Protein AF-A0A5B7FFB6-F1 (afdb_monomer_lite)

Secondary structure (DSSP, 8-state):
-HHHHHHHHHHHHHHHHHHHHHHHHHHHHHHHHHHHHHHHHHHHHH-GGGHHHHHHHHHHHHHHHHHHHHHHHHHHHS--SS--TT--GGGG--TTHHHHHHHHHHHHHHHHHTHHHHHHHHHHHIIIIIHHHHHHHHHT-TT--HHHHHHHHHHHHHHHT--HHHHHHTPPP--HHHHHHHHHHHHHHHSSSSS--TTT-HHHHHHHHHHHHHHHHHHHHHHT------SSSTTHHHHHHHGGGGG--TT--HHHHHHHHHHHHHHHHHHHHHHHHHHHHHHHHHHHHHHHHHHHHHHHHH----

Organism: Portunus trituberculatus (NCBI:txid210409)

InterPro domains:
  IPR019137 Nck-associated protein 1 [PF09735] (20-216)
  IPR019137 Nck-associated protein 1 [PTHR12093] (23-217)

Sequence (306 aa):
MQYIAQLIGTKKSHIQYFRTRGPLMHRERRKYLRTAMKELALILTDQPGLLGPKALFVFMGLSFSRDEVLWLLRHHENPPLHKVKGKNADDLVDRQLPELLFHMEELRALIKKYSQVLQRYYTQYLCGYDAIALNQLIQEQQGLPEEESVILTSMCNEIGNLSVKQAEEGTPFDFRGIRLDWFRLQAYSTSNRPGLNLKDKRELAALINQIIFHTKFEENFHMCLEFPGQNRYIISFPLICSHMQACTHEICPEERYHIRERSLSVVNMFLEEMAKEAKNIITAICDEQCILSDKKKMKDVLGPSW

Foldseek 3Di:
DVVVVVVVVVVVVVVVCCLPCVLVVLVVLLVVLLVVLVVVLVVCVVPVLCCQVCVVVLVVSLVSLVVSVVVLVVCLVPPDPDPDPPDDNCSSDDPCNLSSLVSNQSSLVSCLVSVLSNLLSLLCCQQVPLLVVLVVLLVVDDPADPLLNVLSVVLSVVSNPRDSVCSVVVPADDCVSNVVSLVVVVVVLVDPDPHDPCVVVVVSNVSSVVNVVSSVSRVVSVVSPDDDDDDDRLLSQLVVLVCLQVVDDPVCVVCNVVSNVVSVVRNVVSVVVVVVVVVVVVVVVVVVVVVVVVVVVVDVVVDPDD

Radius of gyration: 27.92 Å; chains: 1; bounding box: 71×83×78 Å

Structure (mmCIF, N/CA/C/O backbone):
data_AF-A0A5B7FFB6-F1
#
_entry.id   AF-A0A5B7FFB6-F1
#
loop_
_atom_site.group_PDB
_atom_site.id
_atom_site.type_symbol
_atom_site.label_atom_id
_atom_site.label_alt_id
_atom_site.label_comp_id
_atom_site.label_asym_id
_atom_site.label_entity_id
_atom_site.label_seq_id
_atom_site.pdbx_PDB_ins_code
_atom_site.Cartn_x
_atom_site.Cartn_y
_atom_site.Cartn_z
_atom_site.occupancy
_atom_site.B_iso_or_equiv
_atom_site.auth_seq_id
_atom_site.auth_comp_id
_atom_site.auth_asym_id
_atom_site.auth_atom_id
_atom_site.pdbx_PDB_model_num
ATOM 1 N N . MET A 1 1 ? 11.549 45.004 7.702 1.00 58.97 1 MET A N 1
ATOM 2 C CA . MET A 1 1 ? 12.667 44.852 6.737 1.00 58.97 1 MET A CA 1
ATOM 3 C C . MET A 1 1 ? 13.687 43.787 7.161 1.00 58.97 1 MET A C 1
ATOM 5 O O . MET A 1 1 ? 13.920 42.880 6.375 1.00 58.97 1 MET A O 1
ATOM 9 N N . GLN A 1 2 ? 14.231 43.802 8.389 1.00 64.00 2 GLN A N 1
ATOM 10 C CA . GLN A 1 2 ? 15.192 42.783 8.873 1.00 64.00 2 GLN A CA 1
ATOM 11 C C . GLN A 1 2 ? 14.662 41.334 8.871 1.00 64.00 2 GLN A C 1
ATOM 13 O O . GLN A 1 2 ? 15.350 40.443 8.386 1.00 64.00 2 GLN A O 1
ATOM 18 N N . TYR A 1 3 ? 13.425 41.095 9.323 1.00 59.88 3 TYR A N 1
ATOM 19 C CA . TYR A 1 3 ? 12.821 39.750 9.336 1.00 59.88 3 TYR A CA 1
ATOM 20 C C . TYR A 1 3 ? 12.642 39.156 7.924 1.00 59.88 3 TYR A C 1
ATOM 22 O O . TYR A 1 3 ? 12.930 37.988 7.682 1.00 59.88 3 TYR A O 1
ATOM 30 N N . ILE A 1 4 ? 12.251 39.993 6.957 1.00 64.88 4 ILE A N 1
ATOM 31 C CA . ILE A 1 4 ? 12.117 39.604 5.545 1.00 64.88 4 ILE A CA 1
ATOM 32 C C . ILE A 1 4 ? 13.495 39.287 4.946 1.00 64.88 4 ILE A C 1
ATOM 34 O O . ILE A 1 4 ? 13.648 38.282 4.257 1.00 64.88 4 ILE A O 1
ATOM 38 N N . ALA A 1 5 ? 14.519 40.090 5.249 1.00 64.06 5 ALA A N 1
ATO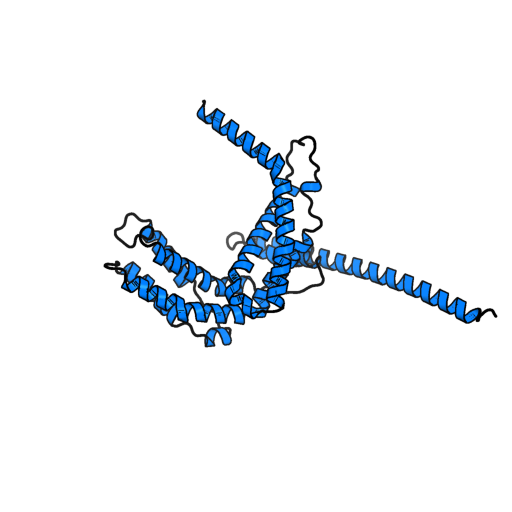M 39 C CA . ALA A 1 5 ? 15.888 39.831 4.803 1.00 64.06 5 ALA A CA 1
ATOM 40 C C . ALA A 1 5 ? 16.456 38.527 5.394 1.00 64.06 5 ALA A C 1
ATOM 42 O O . ALA A 1 5 ? 17.097 37.761 4.675 1.00 64.06 5 ALA A O 1
ATOM 43 N N . GLN A 1 6 ? 16.166 38.235 6.665 1.00 66.00 6 GLN A N 1
ATOM 44 C CA . GLN A 1 6 ? 16.559 36.989 7.323 1.00 66.00 6 GLN A CA 1
ATOM 45 C C . GLN A 1 6 ? 15.864 35.773 6.698 1.00 66.00 6 GLN A C 1
ATOM 47 O O . GLN A 1 6 ? 16.551 34.816 6.357 1.00 66.00 6 GLN A O 1
ATOM 52 N N . LEU A 1 7 ? 14.546 35.837 6.457 1.00 59.06 7 LEU A N 1
ATOM 53 C CA . LEU A 1 7 ? 13.780 34.792 5.761 1.00 59.06 7 LEU A CA 1
ATOM 54 C C . LEU A 1 7 ? 14.273 34.550 4.327 1.00 59.06 7 LEU A C 1
ATOM 56 O O . LEU A 1 7 ? 14.355 33.408 3.873 1.00 59.06 7 LEU A O 1
ATOM 60 N N . ILE A 1 8 ? 14.631 35.612 3.599 1.00 67.38 8 ILE A N 1
ATOM 61 C CA . ILE A 1 8 ? 15.223 35.500 2.258 1.00 67.38 8 ILE A CA 1
ATOM 62 C C . ILE A 1 8 ? 16.613 34.851 2.341 1.00 67.38 8 ILE A C 1
ATOM 64 O O . ILE A 1 8 ? 16.947 34.014 1.499 1.00 67.38 8 ILE A O 1
ATOM 68 N N . GLY A 1 9 ? 17.410 35.203 3.352 1.00 65.56 9 GLY A N 1
ATOM 69 C CA . GLY A 1 9 ? 18.724 34.618 3.618 1.00 65.56 9 GLY A CA 1
ATOM 70 C C . GLY A 1 9 ? 18.661 33.115 3.899 1.00 65.56 9 GLY A C 1
ATOM 71 O O . GLY A 1 9 ? 19.356 32.346 3.232 1.00 65.56 9 GLY A O 1
ATOM 72 N N . THR A 1 10 ? 17.780 32.675 4.803 1.00 65.88 10 THR A N 1
ATOM 73 C CA . THR A 1 10 ? 17.549 31.244 5.074 1.00 65.88 10 THR A CA 1
ATOM 74 C C . THR A 1 10 ? 16.981 30.522 3.860 1.00 65.88 10 THR A C 1
ATOM 76 O O . THR A 1 10 ? 17.453 29.446 3.504 1.00 65.88 10 THR A O 1
ATOM 79 N N . LYS A 1 11 ? 16.025 31.111 3.135 1.00 68.00 11 LYS A N 1
ATOM 80 C CA . LYS A 1 11 ? 15.497 30.490 1.911 1.00 68.00 11 LYS A CA 1
ATOM 81 C C . LYS A 1 11 ? 16.598 30.267 0.867 1.00 68.00 11 LYS A C 1
ATOM 83 O O . LYS A 1 11 ? 16.659 29.197 0.262 1.00 68.00 11 LYS A O 1
ATOM 88 N N . LYS A 1 12 ? 17.503 31.234 0.680 1.00 72.75 12 LYS A N 1
ATOM 89 C CA . LYS A 1 12 ? 18.656 31.099 -0.227 1.00 72.75 12 LYS A CA 1
ATOM 90 C C . LYS A 1 12 ? 19.635 30.016 0.234 1.00 72.75 12 LYS A C 1
ATOM 92 O O . LYS A 1 12 ? 20.092 29.243 -0.608 1.00 72.75 12 LYS A O 1
ATOM 97 N N . SER A 1 13 ? 19.925 29.912 1.533 1.00 72.75 13 SER A N 1
ATOM 98 C CA . SER A 1 13 ? 20.819 28.870 2.057 1.00 72.75 13 SER A CA 1
ATOM 99 C C . SER A 1 13 ? 20.218 27.466 1.924 1.00 72.75 13 SER A C 1
ATOM 101 O O . SER A 1 13 ? 20.922 26.549 1.502 1.00 72.75 13 SER A O 1
ATOM 103 N N . HIS A 1 14 ? 18.912 27.296 2.157 1.00 75.56 14 HIS A N 1
ATOM 104 C CA . HIS A 1 14 ? 18.214 26.024 1.938 1.00 75.56 14 HIS A CA 1
ATOM 105 C C . HIS A 1 14 ? 18.169 25.621 0.460 1.00 75.56 14 HIS A C 1
ATOM 107 O O . HIS A 1 14 ? 18.436 24.464 0.137 1.00 75.56 14 HIS A O 1
ATOM 113 N N . ILE A 1 15 ? 17.898 26.562 -0.453 1.00 75.44 15 ILE A N 1
ATOM 114 C CA . ILE A 1 15 ? 17.933 26.299 -1.902 1.00 75.44 15 ILE A CA 1
ATOM 115 C C . ILE A 1 15 ? 19.339 25.872 -2.328 1.00 75.44 15 ILE A C 1
ATOM 117 O O . ILE A 1 15 ? 19.493 24.920 -3.095 1.00 75.44 15 ILE A O 1
ATOM 121 N N . GLN A 1 16 ? 20.371 26.543 -1.815 1.00 72.38 16 GLN A N 1
ATOM 122 C CA . GLN A 1 16 ? 21.752 26.188 -2.112 1.00 72.38 16 GLN A CA 1
ATOM 123 C C . GLN A 1 16 ? 22.114 24.809 -1.551 1.00 72.38 16 GLN A C 1
ATOM 125 O O . GLN A 1 16 ? 22.721 24.006 -2.259 1.00 72.38 16 GLN A O 1
ATOM 130 N N . TYR A 1 17 ? 21.701 24.486 -0.324 1.00 75.88 17 TYR A N 1
ATOM 131 C CA . TYR A 1 17 ? 21.883 23.157 0.259 1.00 75.88 17 TYR A CA 1
ATOM 132 C C . TYR A 1 17 ? 21.188 22.074 -0.575 1.00 75.88 17 TYR A C 1
ATOM 134 O O . TYR A 1 17 ? 21.811 21.081 -0.942 1.00 75.88 17 TYR A O 1
ATOM 142 N N . PHE A 1 18 ? 19.928 22.285 -0.959 1.00 75.00 18 PHE A N 1
ATOM 143 C CA . PHE A 1 18 ? 19.180 21.344 -1.791 1.00 75.00 18 PHE A CA 1
ATOM 144 C C . PHE A 1 18 ? 19.855 21.123 -3.149 1.00 75.00 18 PHE A C 1
ATOM 146 O O . PHE A 1 18 ? 20.091 19.985 -3.552 1.00 75.00 18 PHE A O 1
ATOM 153 N N . ARG A 1 19 ? 20.264 22.203 -3.824 1.00 72.31 19 ARG A N 1
ATOM 154 C CA . ARG A 1 19 ? 20.994 22.117 -5.098 1.00 72.31 19 ARG A CA 1
ATOM 155 C C . ARG A 1 19 ? 22.325 21.391 -4.949 1.00 72.31 19 ARG A C 1
ATOM 157 O O . ARG A 1 19 ? 22.747 20.707 -5.879 1.00 72.31 19 ARG A O 1
ATOM 164 N N . THR A 1 20 ? 22.995 21.523 -3.804 1.00 72.50 20 THR A N 1
ATOM 165 C CA . THR A 1 20 ? 24.337 20.965 -3.584 1.00 72.50 20 THR A CA 1
ATOM 166 C C . THR A 1 20 ? 24.345 19.535 -3.056 1.00 72.50 20 THR A C 1
ATOM 168 O O . THR A 1 20 ? 25.141 18.738 -3.544 1.00 72.50 20 THR A O 1
ATOM 171 N N . ARG A 1 21 ? 23.447 19.164 -2.145 1.00 78.94 21 ARG A N 1
ATOM 172 C CA . ARG A 1 21 ? 23.436 17.836 -1.509 1.00 78.94 21 ARG A CA 1
ATOM 173 C C . ARG A 1 21 ? 22.214 16.979 -1.828 1.00 78.94 21 ARG A C 1
ATOM 175 O O . ARG A 1 21 ? 22.306 15.763 -1.698 1.00 78.94 21 ARG A O 1
ATOM 182 N N . GLY A 1 22 ? 21.115 17.578 -2.290 1.00 82.56 22 GLY A N 1
ATOM 183 C CA . GLY A 1 22 ? 19.859 16.877 -2.579 1.00 82.56 22 GLY A CA 1
ATOM 184 C C . GLY A 1 22 ? 20.029 15.698 -3.545 1.00 82.56 22 GLY A C 1
ATOM 185 O O . GLY A 1 22 ? 19.775 14.569 -3.132 1.00 82.56 22 GLY A O 1
ATOM 186 N N . PRO A 1 23 ? 20.521 15.906 -4.784 1.00 85.44 23 PRO A N 1
ATOM 187 C CA . PRO A 1 23 ? 20.643 14.827 -5.770 1.00 85.44 23 PRO A CA 1
ATOM 188 C C . PRO A 1 23 ? 21.443 13.614 -5.284 1.00 85.44 23 PRO A C 1
ATOM 190 O O . PRO A 1 23 ? 20.985 12.483 -5.422 1.00 85.44 23 PRO A O 1
ATOM 193 N N . LEU A 1 24 ? 22.590 13.849 -4.636 1.00 85.62 24 LEU A N 1
ATOM 194 C CA . LEU A 1 24 ? 23.422 12.780 -4.080 1.00 85.62 24 LEU A CA 1
ATOM 195 C C . LEU A 1 24 ? 22.708 12.036 -2.942 1.00 85.62 24 LEU A C 1
ATOM 197 O O . LEU A 1 24 ? 22.713 10.811 -2.916 1.00 85.62 24 LEU A O 1
ATOM 201 N N . MET A 1 25 ? 22.054 12.759 -2.028 1.00 89.31 25 MET A N 1
ATOM 202 C CA . MET A 1 25 ? 21.295 12.146 -0.934 1.00 89.31 25 MET A CA 1
ATOM 203 C C . MET A 1 25 ? 20.185 11.229 -1.466 1.00 89.31 25 MET A C 1
ATOM 205 O O . MET A 1 25 ? 20.049 10.098 -1.006 1.00 89.31 25 MET A O 1
ATOM 209 N N . HIS A 1 26 ? 19.414 11.692 -2.452 1.00 90.81 26 HIS A N 1
ATOM 210 C CA . HIS A 1 26 ? 18.346 10.903 -3.070 1.00 90.81 26 HIS A CA 1
ATOM 211 C C . HIS A 1 26 ? 18.892 9.702 -3.859 1.00 90.81 26 HIS A C 1
ATOM 213 O O . HIS A 1 26 ? 18.309 8.620 -3.840 1.00 90.81 26 HIS A O 1
ATOM 219 N N . ARG A 1 27 ? 20.055 9.845 -4.505 1.00 89.75 27 ARG A N 1
ATOM 220 C CA . ARG A 1 27 ? 20.752 8.725 -5.153 1.00 89.75 27 ARG A CA 1
ATOM 221 C C . ARG A 1 27 ? 21.131 7.625 -4.155 1.00 89.75 27 ARG A C 1
ATOM 223 O O . ARG A 1 27 ? 20.845 6.458 -4.417 1.00 89.75 27 ARG A O 1
ATOM 230 N N . GLU A 1 28 ? 21.710 7.981 -3.009 1.00 93.12 28 GLU A N 1
ATOM 231 C CA . GLU A 1 28 ? 22.067 7.001 -1.972 1.00 93.12 28 GLU A CA 1
ATOM 232 C C . GLU A 1 28 ? 20.832 6.353 -1.330 1.00 93.12 28 GLU A C 1
ATOM 234 O O . GLU A 1 28 ? 20.835 5.149 -1.075 1.00 93.12 28 GLU A O 1
ATOM 239 N N . ARG A 1 29 ? 19.733 7.100 -1.153 1.00 93.94 29 ARG A N 1
ATOM 240 C CA . ARG A 1 29 ? 18.454 6.527 -0.698 1.00 93.94 29 ARG A CA 1
ATOM 241 C C . ARG A 1 29 ? 17.925 5.471 -1.657 1.00 93.94 29 ARG A C 1
ATOM 243 O O . ARG A 1 29 ? 17.577 4.384 -1.211 1.00 93.94 29 ARG A O 1
ATOM 250 N N . ARG A 1 30 ? 17.908 5.747 -2.966 1.00 94.06 30 ARG A N 1
ATOM 251 C CA . ARG A 1 30 ? 17.479 4.758 -3.971 1.00 94.06 30 ARG A CA 1
ATOM 252 C C . ARG A 1 30 ? 18.367 3.517 -3.965 1.00 94.06 30 ARG A C 1
ATOM 254 O O . ARG A 1 30 ? 17.850 2.410 -4.061 1.00 94.06 30 ARG A O 1
ATOM 261 N N . LYS A 1 31 ? 19.683 3.685 -3.800 1.00 93.38 31 LYS A N 1
ATOM 262 C CA . LYS A 1 31 ? 20.626 2.566 -3.669 1.00 93.38 31 LYS A CA 1
ATOM 263 C C . LYS A 1 31 ? 20.321 1.701 -2.443 1.00 93.38 31 LYS A C 1
ATOM 265 O O . LYS A 1 31 ? 20.256 0.485 -2.574 1.00 93.38 31 LYS A O 1
ATOM 270 N N . TYR A 1 32 ? 20.093 2.319 -1.284 1.00 97.25 32 TYR A N 1
ATOM 271 C CA . TYR A 1 32 ? 19.693 1.610 -0.066 1.00 97.25 32 TYR A CA 1
ATOM 272 C C . TYR A 1 32 ? 18.357 0.877 -0.246 1.00 97.25 32 TYR A C 1
ATOM 274 O O . TYR A 1 32 ? 18.255 -0.310 0.058 1.00 97.25 32 TYR A O 1
ATOM 282 N N . LEU A 1 33 ? 17.348 1.567 -0.791 1.00 93.44 33 LEU A N 1
ATOM 283 C CA . LEU A 1 33 ? 16.015 1.008 -1.002 1.00 93.44 33 LEU A CA 1
ATOM 284 C C . LEU A 1 33 ? 16.035 -0.180 -1.963 1.00 93.44 33 LEU A C 1
ATOM 286 O O . LEU A 1 33 ? 15.325 -1.141 -1.709 1.00 93.44 33 LEU A O 1
ATOM 290 N N . ARG A 1 34 ? 16.868 -0.180 -3.012 1.00 93.56 34 ARG A N 1
ATOM 291 C CA . ARG A 1 34 ? 17.004 -1.351 -3.899 1.00 93.56 34 ARG A CA 1
ATOM 292 C C . ARG A 1 34 ? 17.386 -2.610 -3.127 1.00 93.56 34 ARG A C 1
ATOM 294 O O . ARG A 1 34 ? 16.693 -3.616 -3.236 1.00 93.56 34 ARG A O 1
ATOM 301 N N . THR A 1 35 ? 18.437 -2.534 -2.312 1.00 95.75 35 THR A N 1
ATOM 302 C CA . THR A 1 35 ? 18.879 -3.668 -1.492 1.00 95.75 35 THR A CA 1
ATOM 303 C C . THR A 1 35 ? 17.815 -4.064 -0.471 1.00 95.75 35 THR A C 1
ATOM 305 O O . THR A 1 35 ? 17.452 -5.233 -0.397 1.00 95.75 35 THR A O 1
ATOM 308 N N . ALA A 1 36 ? 17.258 -3.096 0.262 1.00 96.88 36 ALA A N 1
ATOM 309 C CA . ALA A 1 36 ? 16.269 -3.368 1.304 1.00 96.88 36 ALA A CA 1
ATOM 310 C C . ALA A 1 36 ? 14.978 -3.995 0.747 1.00 96.88 36 ALA A C 1
ATOM 312 O O . ALA A 1 36 ? 14.460 -4.957 1.309 1.00 96.88 36 ALA A O 1
ATOM 313 N N . MET A 1 37 ? 14.472 -3.481 -0.378 1.00 93.50 37 MET A N 1
ATOM 314 C CA . MET A 1 37 ? 13.264 -3.994 -1.030 1.00 93.50 37 MET A CA 1
ATOM 315 C C . MET A 1 37 ? 13.489 -5.400 -1.590 1.00 93.50 37 MET A C 1
ATOM 317 O O . MET A 1 37 ? 12.624 -6.259 -1.434 1.00 93.50 37 MET A O 1
ATOM 321 N N . LYS A 1 38 ? 14.667 -5.658 -2.172 1.00 94.56 38 LYS A N 1
ATOM 322 C CA . LYS A 1 38 ? 15.071 -6.986 -2.646 1.00 94.56 38 LYS A CA 1
ATOM 323 C C . LYS A 1 38 ? 15.119 -8.013 -1.518 1.00 94.56 38 LYS A C 1
ATOM 325 O O . LYS A 1 38 ? 14.546 -9.088 -1.644 1.00 94.56 38 LYS A O 1
ATOM 330 N N . GLU A 1 39 ? 15.812 -7.700 -0.427 1.00 96.94 39 GLU A N 1
ATOM 331 C CA . GLU A 1 39 ? 15.942 -8.607 0.718 1.00 96.94 39 GLU A CA 1
ATOM 332 C C . GLU A 1 39 ? 14.583 -8.889 1.361 1.00 96.94 39 GLU A C 1
ATOM 334 O O . GLU A 1 39 ? 14.260 -10.045 1.635 1.00 96.94 39 GLU A O 1
ATOM 339 N N . LEU A 1 40 ? 13.752 -7.855 1.526 1.00 94.62 40 LEU A N 1
ATOM 340 C CA . LEU A 1 40 ? 12.395 -8.009 2.042 1.00 94.62 40 LEU A CA 1
ATOM 341 C C . LEU A 1 40 ? 11.549 -8.921 1.141 1.00 94.62 40 LEU A C 1
ATOM 343 O O . LEU A 1 40 ? 10.869 -9.812 1.647 1.00 94.62 40 LEU A O 1
ATOM 347 N N . ALA A 1 41 ? 11.616 -8.739 -0.180 1.00 92.00 41 ALA A N 1
ATOM 348 C CA . ALA A 1 41 ? 10.896 -9.579 -1.132 1.00 92.00 41 ALA A CA 1
ATOM 349 C C . ALA A 1 41 ? 11.358 -11.043 -1.081 1.00 92.00 41 ALA A C 1
ATOM 351 O O . ALA A 1 41 ? 10.521 -11.946 -1.063 1.00 92.00 41 ALA A O 1
ATOM 352 N N . LEU A 1 42 ? 12.669 -11.291 -0.991 1.00 95.44 42 LEU A N 1
ATOM 353 C CA . LEU A 1 42 ? 13.226 -12.641 -0.872 1.00 95.44 42 LEU A CA 1
ATOM 354 C C . LEU A 1 42 ? 12.754 -13.343 0.410 1.00 95.44 42 LEU A C 1
ATOM 356 O O . LEU A 1 42 ? 12.273 -14.472 0.339 1.00 95.44 42 LEU A O 1
ATOM 360 N N . ILE A 1 43 ? 12.817 -12.663 1.560 1.00 97.00 43 ILE A N 1
ATOM 361 C CA . ILE A 1 43 ? 12.373 -13.213 2.854 1.00 97.00 43 ILE A CA 1
ATOM 362 C C . ILE A 1 43 ? 10.880 -13.562 2.822 1.00 97.00 43 ILE A C 1
ATOM 364 O O . ILE A 1 43 ? 10.482 -14.629 3.281 1.00 97.00 43 ILE A O 1
ATOM 368 N N . LEU A 1 44 ? 10.044 -12.677 2.274 1.00 93.88 44 LEU A N 1
ATOM 369 C CA . LEU A 1 44 ? 8.593 -12.886 2.207 1.00 93.88 44 LEU A CA 1
ATOM 370 C C . LEU A 1 44 ? 8.187 -13.917 1.147 1.00 93.88 44 LEU A C 1
ATOM 372 O O . LEU A 1 44 ? 7.128 -14.531 1.263 1.00 93.88 44 LEU A O 1
ATOM 376 N N . THR A 1 45 ? 9.019 -14.119 0.125 1.00 93.75 45 THR A N 1
ATOM 377 C CA . THR A 1 45 ? 8.833 -15.199 -0.849 1.00 93.75 45 THR A CA 1
ATOM 378 C C . THR A 1 45 ? 9.106 -16.559 -0.213 1.00 93.75 45 THR A C 1
ATOM 380 O O . THR A 1 45 ? 8.325 -17.483 -0.435 1.00 93.75 45 THR A O 1
ATOM 383 N N . ASP A 1 46 ? 10.177 -16.669 0.580 1.00 96.25 46 ASP A N 1
ATOM 384 C CA . ASP A 1 46 ? 10.543 -17.899 1.291 1.00 96.25 46 ASP A CA 1
ATOM 385 C C . ASP A 1 46 ? 9.562 -18.222 2.430 1.00 96.25 46 ASP A C 1
ATOM 387 O O . ASP A 1 46 ? 9.117 -19.359 2.569 1.00 96.25 46 ASP A O 1
ATOM 391 N N . GLN A 1 47 ? 9.155 -17.205 3.200 1.00 95.69 47 GLN A N 1
ATOM 392 C CA . GLN A 1 47 ? 8.236 -17.344 4.333 1.00 95.69 47 GLN A CA 1
ATOM 393 C C . GLN A 1 47 ? 7.006 -16.428 4.196 1.00 95.69 47 GLN A C 1
ATOM 395 O O . GLN A 1 47 ? 6.910 -15.404 4.883 1.00 95.69 47 GLN A O 1
ATOM 400 N N . PRO A 1 48 ? 6.001 -16.804 3.381 1.00 92.38 48 PRO A N 1
ATOM 401 C CA . PRO A 1 48 ? 4.791 -16.003 3.178 1.00 92.38 48 PRO A CA 1
ATOM 402 C C . PRO A 1 48 ? 4.003 -15.709 4.458 1.00 92.38 48 PRO A C 1
ATOM 404 O O . PRO A 1 48 ? 3.358 -14.670 4.562 1.00 92.38 48 PRO A O 1
ATOM 407 N N . GLY A 1 49 ? 4.086 -16.590 5.463 1.00 92.75 49 GLY A N 1
ATOM 408 C CA . GLY A 1 49 ? 3.463 -16.396 6.778 1.00 92.75 49 GLY A CA 1
ATOM 409 C C . GLY A 1 49 ? 3.933 -15.132 7.506 1.00 92.75 49 GLY A C 1
ATOM 410 O O . GLY A 1 49 ? 3.190 -14.570 8.309 1.00 92.75 49 GLY A O 1
ATOM 411 N N . LEU A 1 50 ? 5.133 -14.631 7.189 1.00 94.81 50 LEU A N 1
ATOM 412 C CA . LEU A 1 50 ? 5.647 -13.378 7.740 1.00 94.81 50 LEU A CA 1
ATOM 413 C C . LEU A 1 50 ? 4.899 -12.148 7.220 1.00 94.81 50 LEU A C 1
ATOM 415 O O . LEU A 1 50 ? 5.014 -11.091 7.839 1.00 94.81 50 LEU A O 1
ATOM 419 N N . LEU A 1 51 ? 4.120 -12.262 6.137 1.00 87.12 51 LEU A N 1
ATOM 420 C CA . LEU A 1 51 ? 3.342 -11.139 5.619 1.00 87.12 51 LEU A CA 1
ATOM 421 C C . LEU A 1 51 ? 2.392 -10.574 6.667 1.00 87.12 51 LEU A C 1
ATOM 423 O O . LEU A 1 51 ? 2.313 -9.361 6.746 1.00 87.12 51 LEU A O 1
ATOM 427 N N . GLY A 1 52 ? 1.766 -11.398 7.513 1.00 87.06 52 GLY A N 1
ATOM 428 C CA . GLY A 1 52 ? 0.939 -10.922 8.629 1.00 87.06 52 GLY A CA 1
ATOM 429 C C . GLY A 1 52 ? 1.688 -9.947 9.554 1.00 87.06 52 GLY A C 1
ATOM 430 O O . GLY A 1 52 ? 1.404 -8.750 9.555 1.00 87.06 52 GLY A O 1
ATOM 431 N N . PRO A 1 53 ? 2.702 -10.409 10.306 1.00 90.50 53 PRO A N 1
ATOM 432 C CA . PRO A 1 53 ? 3.423 -9.564 11.259 1.00 90.50 53 PRO A CA 1
ATOM 433 C C . PRO A 1 53 ? 4.355 -8.518 10.622 1.00 90.50 53 PRO A C 1
ATOM 435 O O . PRO A 1 53 ? 4.758 -7.573 11.303 1.00 90.50 53 PRO A O 1
ATOM 438 N N . LYS A 1 54 ? 4.761 -8.669 9.352 1.00 89.19 54 LYS A N 1
ATOM 439 C CA . LYS A 1 54 ? 5.714 -7.766 8.667 1.00 89.19 54 LYS A CA 1
ATOM 440 C C . LYS A 1 54 ? 5.075 -6.879 7.607 1.00 89.19 54 LYS A C 1
ATOM 442 O O . LYS A 1 54 ? 5.788 -6.128 6.941 1.00 89.19 54 LYS A O 1
ATOM 447 N N . ALA A 1 55 ? 3.753 -6.900 7.486 1.00 82.12 55 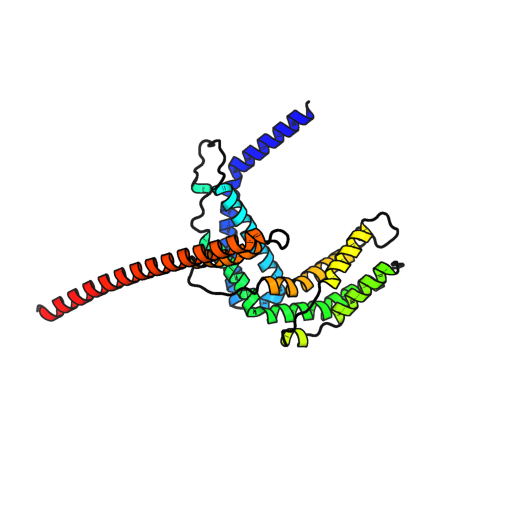ALA A N 1
ATOM 448 C CA . ALA A 1 55 ? 3.034 -6.149 6.473 1.00 82.12 55 ALA A CA 1
ATOM 449 C C . ALA A 1 55 ? 3.390 -4.652 6.476 1.00 82.12 55 ALA A C 1
ATOM 451 O O . ALA A 1 55 ? 3.636 -4.072 5.423 1.00 82.12 55 ALA A O 1
ATOM 452 N N . LEU A 1 56 ? 3.514 -4.039 7.662 1.00 80.38 56 LEU A N 1
ATOM 453 C CA . LEU A 1 56 ? 3.897 -2.631 7.819 1.00 80.38 56 LEU A CA 1
ATOM 454 C C . LEU A 1 56 ? 5.212 -2.288 7.099 1.00 80.38 56 LEU A C 1
ATOM 456 O O . LEU A 1 56 ? 5.298 -1.249 6.447 1.00 80.38 56 LEU A O 1
ATOM 460 N N . PHE A 1 57 ? 6.217 -3.165 7.165 1.00 85.00 57 PHE A N 1
ATOM 461 C CA . PHE A 1 57 ? 7.502 -2.934 6.499 1.00 85.00 57 PHE A CA 1
ATOM 462 C C . PHE A 1 57 ? 7.360 -2.930 4.980 1.00 85.00 57 PHE A C 1
ATOM 464 O O . PHE A 1 57 ? 8.045 -2.159 4.309 1.00 85.00 57 PHE A O 1
ATOM 471 N N . VAL A 1 58 ? 6.422 -3.715 4.447 1.00 84.75 58 VAL A N 1
ATOM 472 C CA . VAL A 1 58 ? 6.107 -3.702 3.020 1.00 84.75 58 VAL A CA 1
ATOM 473 C C . VAL A 1 58 ? 5.545 -2.340 2.605 1.00 84.75 58 VAL A C 1
ATOM 475 O O . VAL A 1 58 ? 6.072 -1.732 1.676 1.00 84.75 58 VAL A O 1
ATOM 478 N N . PHE A 1 59 ? 4.552 -1.791 3.317 1.00 78.31 59 PHE A N 1
ATOM 479 C CA . PHE A 1 59 ? 3.999 -0.466 2.974 1.00 78.31 59 PHE A CA 1
ATOM 480 C C . PHE A 1 59 ? 4.995 0.669 3.180 1.00 78.31 59 PHE A C 1
ATOM 482 O O . PHE A 1 59 ? 5.028 1.594 2.371 1.00 78.31 59 PHE A O 1
ATOM 489 N N . MET A 1 60 ? 5.827 0.602 4.223 1.00 80.00 60 MET A N 1
ATOM 490 C CA . MET A 1 60 ? 6.905 1.572 4.426 1.00 80.00 60 MET A CA 1
ATOM 491 C C . MET A 1 60 ? 7.882 1.551 3.250 1.00 80.00 60 MET A C 1
ATOM 493 O O . MET A 1 60 ? 8.154 2.597 2.661 1.00 80.00 60 MET A O 1
ATOM 497 N N . GLY A 1 61 ? 8.353 0.363 2.860 1.00 82.56 61 GLY A N 1
ATOM 498 C CA . GLY A 1 61 ? 9.251 0.188 1.722 1.00 82.56 61 GLY A CA 1
ATOM 499 C C . GLY A 1 61 ? 8.645 0.693 0.411 1.00 82.56 61 G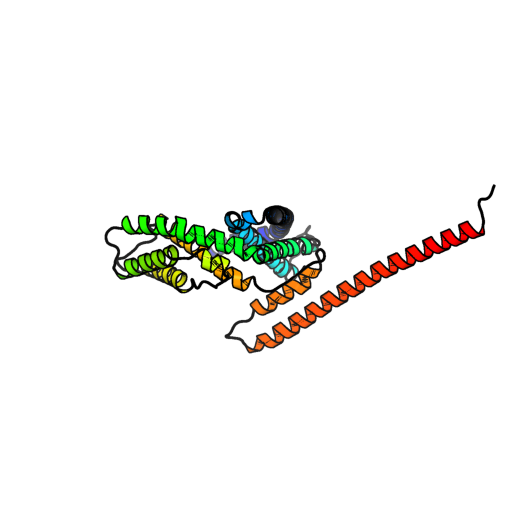LY A C 1
ATOM 500 O O . GLY A 1 61 ? 9.292 1.446 -0.324 1.00 82.56 61 GLY A O 1
ATOM 501 N N . LEU A 1 62 ? 7.376 0.362 0.150 1.00 80.06 62 LEU A N 1
ATOM 502 C CA . LEU A 1 62 ? 6.631 0.853 -1.012 1.00 80.06 62 LEU A CA 1
ATOM 503 C C . LEU A 1 62 ? 6.474 2.378 -0.994 1.00 80.06 62 LEU A C 1
ATOM 505 O O . LEU A 1 62 ? 6.701 3.016 -2.021 1.00 80.06 62 LEU A O 1
ATOM 509 N N . SER A 1 63 ? 6.134 2.976 0.152 1.00 74.88 63 SER A N 1
ATOM 510 C CA . SER A 1 63 ? 5.977 4.430 0.278 1.00 74.88 63 SER A CA 1
ATOM 511 C C . SER A 1 63 ? 7.299 5.157 0.053 1.00 74.88 63 SER A C 1
ATOM 513 O O . SER A 1 63 ? 7.352 6.080 -0.756 1.00 74.88 63 SER A O 1
ATOM 515 N N . PHE A 1 64 ? 8.377 4.725 0.713 1.00 80.00 64 PHE A N 1
ATOM 516 C CA . PHE A 1 64 ? 9.694 5.349 0.568 1.00 80.00 64 PHE A CA 1
ATOM 517 C C . PHE A 1 64 ? 10.213 5.240 -0.867 1.00 80.00 64 PHE A C 1
ATOM 519 O O . PHE A 1 64 ? 10.738 6.208 -1.414 1.00 80.00 64 PHE A O 1
ATOM 526 N N . SER A 1 65 ? 10.013 4.087 -1.508 1.00 85.00 65 SER A N 1
ATOM 527 C CA . SER A 1 65 ? 10.416 3.884 -2.901 1.00 85.00 65 SER A CA 1
ATOM 528 C C . SER A 1 65 ? 9.593 4.745 -3.862 1.00 85.00 65 SER A C 1
ATOM 530 O O . SER A 1 65 ? 10.166 5.404 -4.730 1.00 85.00 65 SER A O 1
ATOM 532 N N . ARG A 1 66 ? 8.269 4.830 -3.665 1.00 81.56 66 ARG A N 1
ATOM 533 C CA . ARG A 1 66 ? 7.375 5.710 -4.438 1.00 81.56 66 ARG A CA 1
ATOM 534 C C . ARG A 1 66 ? 7.812 7.169 -4.347 1.00 81.56 66 ARG A C 1
ATOM 536 O O . ARG A 1 66 ? 7.869 7.852 -5.370 1.00 81.56 66 ARG A O 1
ATOM 543 N N . ASP A 1 67 ? 8.134 7.644 -3.148 1.00 76.06 67 ASP A N 1
ATOM 544 C CA . ASP A 1 67 ? 8.534 9.035 -2.927 1.00 76.06 67 ASP A CA 1
ATOM 545 C C . ASP A 1 67 ? 9.847 9.369 -3.651 1.00 76.06 67 ASP A C 1
ATOM 547 O O . ASP A 1 67 ? 9.953 10.422 -4.284 1.00 76.06 67 ASP A O 1
ATOM 551 N N . GLU A 1 68 ? 10.822 8.455 -3.635 1.00 88.75 68 GLU A N 1
ATOM 552 C CA . GLU A 1 68 ? 12.102 8.628 -4.331 1.00 88.75 68 GLU A CA 1
ATOM 553 C C . GLU A 1 68 ? 11.967 8.558 -5.864 1.00 88.75 68 GLU A C 1
ATOM 555 O O . GLU A 1 68 ? 12.629 9.326 -6.568 1.00 88.75 68 GLU A O 1
ATOM 560 N N . VAL A 1 69 ? 11.080 7.705 -6.394 1.00 83.44 69 VAL A N 1
ATOM 561 C CA . VAL A 1 69 ? 10.750 7.657 -7.833 1.00 83.44 69 VAL A CA 1
ATOM 562 C C . VAL A 1 69 ? 10.116 8.978 -8.277 1.00 83.44 69 VAL A C 1
ATOM 564 O O . VAL A 1 69 ? 10.593 9.608 -9.221 1.00 83.44 69 VAL A O 1
ATOM 567 N N . LEU A 1 70 ? 9.081 9.447 -7.569 1.00 75.50 70 LEU A N 1
ATOM 568 C CA . LEU A 1 70 ? 8.411 10.715 -7.884 1.00 75.50 70 LEU A CA 1
ATOM 569 C C . LEU A 1 70 ? 9.340 11.919 -7.723 1.00 75.50 70 LEU A C 1
ATOM 571 O O . LEU A 1 70 ? 9.207 12.914 -8.440 1.00 75.50 70 LEU A O 1
ATOM 575 N N . TRP A 1 71 ? 10.251 11.877 -6.752 1.00 86.00 71 TRP A N 1
ATOM 576 C CA . TRP A 1 71 ? 11.268 12.908 -6.606 1.00 86.00 71 TRP A CA 1
ATOM 577 C C . TRP A 1 71 ? 12.190 12.932 -7.826 1.00 86.00 71 TRP A C 1
ATOM 579 O O . TRP A 1 71 ? 12.367 13.999 -8.413 1.00 86.00 71 TRP A O 1
ATOM 589 N N . LEU A 1 72 ? 12.717 11.777 -8.246 1.00 87.06 72 LEU A N 1
ATOM 590 C CA . LEU A 1 72 ? 13.630 11.680 -9.384 1.00 87.06 72 LEU A CA 1
ATOM 591 C C . LEU A 1 72 ? 12.973 12.168 -10.680 1.00 87.06 72 LEU A C 1
ATOM 593 O O . LEU A 1 72 ? 13.547 13.028 -11.338 1.00 87.06 72 LEU A O 1
ATOM 597 N N . LEU A 1 73 ? 11.765 11.690 -11.001 1.00 82.12 73 LEU A N 1
ATOM 598 C CA . LEU A 1 73 ? 11.051 12.067 -12.229 1.00 82.12 73 LEU A CA 1
ATOM 599 C C . LEU A 1 73 ? 10.830 13.582 -12.321 1.00 82.12 73 LEU A C 1
ATOM 601 O O . LEU A 1 73 ? 11.168 14.204 -13.324 1.00 82.12 73 LEU A O 1
ATOM 605 N N . ARG A 1 74 ? 10.340 14.206 -11.241 1.00 82.44 74 ARG A N 1
ATOM 606 C CA . ARG A 1 74 ? 10.087 15.657 -11.219 1.00 82.44 74 ARG A CA 1
ATOM 607 C C . ARG A 1 74 ? 11.355 16.479 -11.434 1.00 82.44 74 ARG A C 1
ATOM 609 O O . ARG A 1 74 ? 11.301 17.495 -12.122 1.00 82.44 74 ARG A O 1
ATOM 616 N N . HIS A 1 75 ? 12.473 16.064 -10.839 1.00 85.00 75 HIS A N 1
ATOM 617 C CA . HIS A 1 75 ? 13.734 16.808 -10.908 1.00 85.00 75 HIS A CA 1
ATOM 618 C C . HIS A 1 75 ? 14.546 16.499 -12.168 1.00 85.00 75 HIS A C 1
ATOM 620 O O . HIS A 1 75 ? 15.320 17.354 -12.588 1.00 85.00 75 HIS A O 1
ATOM 626 N N . HIS A 1 76 ? 14.359 15.323 -12.773 1.00 82.62 76 HIS A N 1
ATOM 627 C CA . HIS A 1 76 ? 14.929 14.978 -14.073 1.00 82.62 76 HIS A CA 1
ATOM 628 C C . HIS A 1 76 ? 14.351 15.865 -15.182 1.00 82.62 76 HIS A C 1
ATOM 630 O O . HIS A 1 76 ? 15.111 16.471 -15.929 1.00 82.62 76 HIS A O 1
ATOM 636 N N . GLU A 1 77 ? 13.022 16.014 -15.216 1.00 80.31 77 GLU A N 1
ATOM 637 C CA . GLU A 1 77 ? 12.317 16.870 -16.184 1.00 80.31 77 GLU A CA 1
ATOM 638 C C . GLU A 1 77 ? 12.529 18.370 -15.919 1.00 80.31 77 GLU A C 1
ATOM 640 O O . GLU A 1 77 ? 12.457 19.190 -16.829 1.00 80.31 77 GLU A O 1
ATOM 645 N N . ASN A 1 78 ? 12.809 18.749 -14.666 1.00 81.06 78 ASN A N 1
ATOM 646 C CA . ASN A 1 78 ? 12.969 20.147 -14.257 1.00 81.06 78 ASN A CA 1
ATOM 647 C C . ASN A 1 78 ? 14.326 20.388 -13.566 1.00 81.06 78 ASN A C 1
ATOM 649 O O . ASN A 1 78 ? 14.367 20.687 -12.363 1.00 81.06 78 ASN A O 1
ATOM 653 N N . PRO A 1 79 ? 15.459 20.266 -14.283 1.00 74.56 79 PRO A N 1
ATOM 654 C CA . PRO A 1 79 ? 16.773 20.456 -13.689 1.00 74.56 79 PRO A CA 1
ATOM 655 C C . PRO A 1 79 ? 16.995 21.928 -13.288 1.00 74.56 79 PRO A C 1
ATOM 657 O O . PRO A 1 79 ? 16.462 22.849 -13.912 1.00 74.56 79 PRO A O 1
ATOM 660 N N . PRO A 1 80 ? 17.806 22.206 -12.251 1.00 69.12 80 PRO A N 1
ATOM 661 C CA . PRO A 1 80 ? 18.053 23.575 -11.807 1.00 69.12 80 PRO A CA 1
ATOM 662 C C . PRO A 1 80 ? 18.738 24.422 -12.898 1.00 69.12 80 PRO A C 1
ATOM 664 O O . PRO A 1 80 ? 19.823 24.089 -13.366 1.00 69.12 80 PRO A O 1
ATOM 667 N N . LEU A 1 81 ? 18.136 25.574 -13.228 1.00 63.56 81 LEU A N 1
ATOM 668 C CA . LEU A 1 81 ? 18.555 26.490 -14.311 1.00 63.56 81 LEU A CA 1
ATOM 669 C C . LEU A 1 81 ? 19.993 27.028 -14.190 1.00 63.56 81 LEU A C 1
ATOM 671 O O . LEU A 1 81 ? 20.630 27.339 -15.193 1.00 63.56 81 LEU A O 1
ATOM 675 N N . HIS A 1 82 ? 20.529 27.140 -12.972 1.00 61.91 82 HIS A N 1
ATOM 676 C CA . HIS A 1 82 ? 21.920 27.539 -12.759 1.00 61.91 82 HIS A CA 1
ATOM 677 C C . HIS A 1 82 ? 22.795 26.309 -12.537 1.00 61.91 82 HIS A C 1
ATOM 679 O O . HIS A 1 82 ? 22.752 25.695 -11.466 1.00 61.91 82 HIS A O 1
ATOM 685 N N . LYS A 1 83 ? 23.638 25.998 -13.531 1.00 55.38 83 LYS A N 1
ATOM 686 C CA . LYS A 1 83 ? 24.723 25.020 -13.400 1.00 55.38 83 LYS A CA 1
ATOM 687 C C . LYS A 1 83 ? 25.663 25.469 -12.283 1.00 55.38 83 LYS A C 1
ATOM 689 O O . LYS A 1 83 ? 26.430 26.417 -12.433 1.00 55.38 83 LYS A O 1
ATOM 694 N N . VAL A 1 84 ? 25.597 24.794 -11.142 1.00 58.53 84 VAL A N 1
ATOM 695 C CA . VAL A 1 84 ? 26.612 24.928 -10.096 1.00 58.53 84 VAL A CA 1
ATOM 696 C C . VAL A 1 84 ? 27.887 24.266 -10.629 1.00 58.53 84 VAL A C 1
ATOM 698 O O . VAL A 1 84 ? 27.834 23.116 -11.067 1.00 58.53 84 VAL A O 1
ATOM 701 N N . LYS A 1 85 ? 29.020 24.986 -10.639 1.00 48.38 85 LYS A N 1
ATOM 702 C CA . LYS A 1 85 ? 30.327 24.447 -11.069 1.00 48.38 85 LYS A CA 1
ATOM 703 C C . LYS A 1 85 ? 30.605 23.114 -10.353 1.00 48.38 85 LYS A C 1
ATOM 705 O O . LYS A 1 85 ? 30.547 23.066 -9.128 1.00 48.38 85 LYS A O 1
ATOM 710 N N . GLY A 1 86 ? 30.910 22.064 -11.120 1.00 56.97 86 GLY A N 1
ATOM 711 C CA . GLY A 1 86 ? 31.261 20.735 -10.597 1.00 56.97 86 GLY A CA 1
ATOM 712 C C . GLY A 1 86 ? 30.104 19.740 -10.440 1.00 56.97 86 GLY A C 1
ATOM 713 O O . GLY A 1 86 ? 30.287 18.727 -9.775 1.00 56.97 86 GLY A O 1
ATOM 714 N N . LYS A 1 87 ? 28.922 20.005 -11.017 1.00 57.97 87 LYS A N 1
ATOM 715 C CA . LYS A 1 87 ? 27.784 19.071 -10.997 1.00 57.97 87 LYS A CA 1
ATOM 716 C C . LYS A 1 87 ? 27.407 18.574 -12.381 1.00 57.97 87 LYS A C 1
ATOM 718 O O . LYS A 1 87 ? 27.122 19.378 -13.270 1.00 57.97 87 LYS A O 1
ATOM 723 N N . ASN A 1 88 ? 27.348 17.254 -12.515 1.00 57.88 88 ASN A N 1
ATOM 724 C CA . ASN A 1 88 ? 26.954 16.578 -13.741 1.00 57.88 88 ASN A CA 1
ATOM 725 C C . ASN A 1 88 ? 25.441 16.338 -13.742 1.00 57.88 88 ASN A C 1
ATOM 727 O O . ASN A 1 88 ? 24.856 15.987 -12.717 1.00 57.88 88 ASN A O 1
ATOM 731 N N . ALA A 1 89 ? 24.814 16.494 -14.909 1.00 63.34 89 ALA A N 1
ATOM 732 C CA . ALA A 1 89 ? 23.413 16.124 -15.130 1.00 63.34 89 ALA A CA 1
ATOM 733 C C . ALA A 1 89 ? 23.141 14.632 -14.822 1.00 63.34 89 ALA A C 1
ATOM 735 O O . ALA A 1 89 ? 22.006 14.258 -14.542 1.00 63.34 89 ALA A O 1
ATOM 736 N N . ASP A 1 90 ? 24.196 13.813 -14.785 1.00 66.94 90 ASP A N 1
ATOM 737 C CA . ASP A 1 90 ? 24.162 12.386 -14.457 1.00 66.94 90 ASP A CA 1
ATOM 738 C C . ASP A 1 90 ? 23.636 12.071 -13.048 1.00 66.94 90 ASP A C 1
ATOM 740 O O . ASP A 1 90 ? 23.123 10.979 -12.827 1.00 66.94 90 ASP A O 1
ATOM 744 N N . ASP A 1 91 ? 23.706 13.001 -12.085 1.00 70.94 91 ASP A N 1
ATOM 745 C CA . ASP A 1 91 ? 23.190 12.763 -10.723 1.00 70.94 91 ASP A CA 1
ATOM 746 C C . ASP A 1 91 ? 21.654 12.631 -10.672 1.00 70.94 91 ASP A C 1
ATOM 748 O O . ASP A 1 91 ? 21.098 12.102 -9.704 1.00 70.94 91 ASP A O 1
ATOM 752 N N . LEU A 1 92 ? 20.967 13.112 -11.713 1.00 81.62 92 LEU A N 1
ATOM 753 C CA . LEU A 1 92 ? 19.518 13.005 -11.903 1.00 81.62 92 LEU A CA 1
ATOM 754 C C . LEU A 1 92 ? 19.146 11.883 -12.882 1.00 81.62 92 LEU A C 1
ATOM 756 O O . LEU A 1 92 ? 18.015 11.828 -13.361 1.00 81.62 92 LEU A O 1
ATOM 760 N N . VAL A 1 93 ? 20.087 10.985 -13.176 1.00 83.19 93 VAL A N 1
ATOM 761 C CA . VAL A 1 93 ? 19.871 9.783 -13.979 1.00 83.19 93 VAL A CA 1
ATOM 762 C C . VAL A 1 93 ? 20.138 8.567 -13.099 1.00 83.19 93 VAL A C 1
ATOM 764 O O . VAL A 1 93 ? 21.179 8.460 -12.453 1.00 83.19 93 VAL A O 1
ATOM 767 N N . ASP A 1 94 ? 19.203 7.620 -13.068 1.00 82.44 94 ASP A N 1
ATOM 768 C CA . ASP A 1 94 ? 19.380 6.359 -12.348 1.00 82.44 94 ASP A CA 1
ATOM 769 C C . ASP A 1 94 ? 19.149 5.176 -13.289 1.00 82.44 94 ASP A C 1
ATOM 771 O O . ASP A 1 94 ? 18.018 4.784 -13.567 1.00 82.44 94 ASP A O 1
ATOM 775 N N . ARG A 1 95 ? 20.248 4.588 -13.772 1.00 83.88 95 ARG A N 1
ATOM 776 C CA . ARG A 1 95 ? 20.214 3.414 -14.660 1.00 83.88 95 ARG A CA 1
ATOM 777 C C . ARG A 1 95 ? 19.665 2.160 -13.970 1.00 83.88 95 ARG A C 1
ATOM 779 O O . ARG A 1 95 ? 19.256 1.231 -14.652 1.00 83.88 95 ARG A O 1
ATOM 786 N N . GLN A 1 96 ? 19.661 2.132 -12.636 1.00 82.50 96 GLN A N 1
ATOM 787 C CA . GLN A 1 96 ? 19.137 1.034 -11.821 1.00 82.50 96 GLN A CA 1
ATOM 788 C C . GLN A 1 96 ? 17.722 1.328 -11.300 1.00 82.50 96 GLN A C 1
ATOM 790 O O . GLN A 1 96 ? 17.191 0.562 -10.501 1.00 82.50 96 GLN A O 1
ATOM 795 N N . LEU A 1 97 ? 17.072 2.409 -11.746 1.00 78.88 97 LEU A N 1
ATOM 796 C CA . LEU A 1 97 ? 15.668 2.663 -11.423 1.00 78.88 97 LEU A CA 1
ATOM 797 C C . LEU A 1 97 ? 14.746 1.467 -11.749 1.00 78.88 97 LEU A C 1
ATOM 799 O O . LEU A 1 97 ? 13.906 1.158 -10.904 1.00 78.88 97 LEU A O 1
ATOM 803 N N . PRO A 1 98 ? 14.919 0.738 -12.876 1.00 81.69 98 PRO A N 1
ATOM 804 C CA . PRO A 1 98 ? 14.097 -0.439 -13.169 1.00 81.69 98 PRO A CA 1
ATOM 805 C C . PRO A 1 98 ? 14.192 -1.546 -12.107 1.00 81.69 98 PRO A C 1
ATOM 807 O O . PRO A 1 98 ? 13.205 -2.226 -11.846 1.00 81.69 98 PRO A O 1
ATOM 810 N N . GLU A 1 99 ? 15.351 -1.710 -11.458 1.00 82.31 99 GLU A N 1
ATOM 811 C CA . GLU A 1 99 ? 15.536 -2.675 -10.363 1.00 82.31 99 GLU A CA 1
ATOM 812 C C . GLU A 1 99 ? 14.685 -2.304 -9.142 1.00 82.31 99 GLU A C 1
ATOM 814 O O . GLU A 1 99 ? 14.017 -3.157 -8.564 1.00 82.31 99 GLU A O 1
ATOM 819 N N . LEU A 1 100 ? 14.647 -1.016 -8.780 1.00 83.50 100 LEU A N 1
ATOM 820 C CA . LEU A 1 100 ? 13.818 -0.540 -7.670 1.00 83.50 100 LEU A CA 1
ATOM 821 C C . LEU A 1 100 ? 12.325 -0.735 -7.959 1.00 83.50 100 LEU A C 1
ATOM 823 O O . LEU A 1 100 ? 11.595 -1.242 -7.109 1.00 83.50 100 LEU A O 1
ATOM 827 N N . LEU A 1 101 ? 11.885 -0.355 -9.163 1.00 78.81 101 LEU A N 1
ATOM 828 C CA . LEU A 1 101 ? 10.492 -0.499 -9.593 1.00 78.81 101 LEU A CA 1
ATOM 829 C C . LEU A 1 101 ? 10.052 -1.966 -9.595 1.00 78.81 101 LEU A C 1
ATOM 831 O O . LEU A 1 101 ? 8.943 -2.280 -9.175 1.00 78.81 101 LEU A O 1
ATOM 835 N N . PHE A 1 102 ? 10.935 -2.874 -10.006 1.00 80.75 102 PHE A N 1
ATOM 836 C CA . PHE A 1 102 ? 10.662 -4.304 -9.969 1.00 80.75 102 PHE A CA 1
ATOM 837 C C . PHE A 1 102 ? 10.417 -4.821 -8.550 1.00 80.75 102 PHE A C 1
ATOM 839 O O . PHE A 1 102 ? 9.415 -5.492 -8.329 1.00 80.75 102 PHE A O 1
ATOM 846 N N . HIS A 1 103 ? 11.273 -4.489 -7.577 1.00 85.50 103 HIS A N 1
ATOM 847 C CA . HIS A 1 103 ? 11.075 -4.961 -6.201 1.00 85.50 103 HIS A CA 1
ATOM 848 C C . HIS A 1 103 ? 9.834 -4.349 -5.534 1.00 85.50 103 HIS A C 1
ATOM 850 O O . HIS A 1 103 ? 9.198 -4.999 -4.703 1.00 85.50 103 HIS A O 1
ATOM 856 N N . MET A 1 104 ? 9.437 -3.127 -5.918 1.00 82.69 104 MET A N 1
ATOM 857 C CA . MET A 1 104 ? 8.139 -2.571 -5.516 1.00 82.69 104 MET A CA 1
ATOM 858 C C . MET A 1 104 ? 6.978 -3.440 -6.020 1.00 82.69 104 MET A C 1
ATOM 860 O O . MET A 1 104 ? 6.084 -3.780 -5.246 1.00 82.69 104 MET A O 1
ATOM 864 N N . GLU A 1 105 ? 6.998 -3.838 -7.291 1.00 79.44 105 GLU A N 1
ATOM 865 C CA . GLU A 1 105 ? 5.953 -4.696 -7.861 1.00 79.44 105 GLU A CA 1
ATOM 866 C C . GLU A 1 105 ? 5.992 -6.129 -7.319 1.00 79.44 105 GLU A C 1
ATOM 868 O O . GLU A 1 105 ? 4.945 -6.719 -7.066 1.00 79.44 105 GLU A O 1
ATOM 873 N N . GLU A 1 106 ? 7.175 -6.682 -7.061 1.00 82.81 106 GLU A N 1
ATOM 874 C CA . GLU A 1 106 ? 7.342 -8.004 -6.450 1.00 82.81 106 GLU A CA 1
ATOM 875 C C . GLU A 1 106 ? 6.665 -8.075 -5.073 1.00 82.81 106 GLU A C 1
ATOM 877 O O . GLU A 1 106 ? 5.889 -8.991 -4.799 1.00 82.81 106 GLU A O 1
ATOM 882 N N . LEU A 1 107 ? 6.861 -7.055 -4.234 1.00 83.38 107 LEU A N 1
ATOM 883 C CA . LEU A 1 107 ? 6.200 -6.959 -2.932 1.00 83.38 107 LEU A CA 1
ATOM 884 C C . LEU A 1 107 ? 4.679 -6.773 -3.042 1.00 83.38 107 LEU A C 1
ATOM 886 O O . LEU A 1 107 ? 3.935 -7.382 -2.269 1.00 83.38 107 LEU A O 1
ATOM 890 N N . ARG A 1 108 ? 4.198 -5.985 -4.014 1.00 79.62 108 ARG A N 1
ATOM 891 C CA . ARG A 1 108 ? 2.754 -5.853 -4.305 1.00 79.62 108 ARG A CA 1
ATOM 892 C C . ARG A 1 108 ? 2.160 -7.201 -4.725 1.00 79.62 108 ARG A C 1
ATOM 894 O O . ARG A 1 108 ? 1.097 -7.586 -4.237 1.00 79.62 108 ARG A O 1
ATOM 901 N N . ALA A 1 109 ? 2.873 -7.953 -5.562 1.00 78.94 109 ALA A N 1
ATOM 902 C CA . ALA A 1 109 ? 2.466 -9.282 -6.002 1.00 78.94 109 ALA A CA 1
ATOM 903 C C . ALA A 1 109 ? 2.439 -10.303 -4.853 1.00 78.94 109 ALA A C 1
ATOM 905 O O . ALA A 1 109 ? 1.536 -11.138 -4.812 1.00 78.94 109 ALA A O 1
ATOM 906 N N . LEU A 1 110 ? 3.371 -10.230 -3.897 1.00 83.88 110 LEU A N 1
ATOM 907 C CA . LEU A 1 110 ? 3.369 -11.089 -2.707 1.00 83.88 110 LEU A CA 1
ATOM 908 C C . LEU A 1 110 ? 2.168 -10.811 -1.795 1.00 83.88 110 LEU A C 1
ATOM 910 O O . LEU A 1 110 ? 1.482 -11.759 -1.412 1.00 83.88 110 LEU A O 1
ATOM 914 N N . ILE A 1 111 ? 1.867 -9.535 -1.511 1.00 78.44 111 ILE A N 1
ATOM 915 C CA . ILE A 1 111 ? 0.659 -9.136 -0.759 1.00 78.44 111 ILE A CA 1
ATOM 916 C C . ILE A 1 111 ? -0.590 -9.726 -1.413 1.00 78.44 111 ILE A C 1
ATOM 918 O O . ILE A 1 111 ? -1.464 -10.262 -0.737 1.00 78.44 111 ILE A O 1
ATOM 922 N N . LYS A 1 112 ? -0.652 -9.656 -2.742 1.00 77.38 112 LYS A N 1
ATOM 923 C CA . LYS A 1 112 ? -1.775 -10.166 -3.516 1.00 77.38 112 LYS A CA 1
ATOM 924 C C . LYS A 1 112 ? -1.891 -11.685 -3.475 1.00 77.38 112 LYS A C 1
ATOM 926 O O . LYS A 1 112 ? -2.970 -12.212 -3.233 1.00 77.38 112 LYS A O 1
ATOM 931 N N . LYS A 1 113 ? -0.789 -12.385 -3.744 1.00 82.25 113 LYS A N 1
ATOM 932 C CA . LYS A 1 113 ? -0.748 -13.850 -3.816 1.00 82.25 113 LYS A CA 1
ATOM 933 C C . LYS A 1 113 ? -1.132 -14.490 -2.483 1.00 82.25 113 LYS A C 1
ATOM 935 O O . LYS A 1 113 ? -1.777 -15.531 -2.472 1.00 82.25 113 LYS A O 1
ATOM 940 N N . TYR A 1 114 ? -0.728 -13.871 -1.379 1.00 85.94 114 TYR A N 1
ATOM 941 C CA . TYR A 1 114 ? -0.921 -14.394 -0.029 1.00 85.94 114 TYR A CA 1
ATOM 942 C C . TYR A 1 114 ? -1.901 -13.542 0.783 1.00 85.94 114 TYR A C 1
ATOM 944 O O . TYR A 1 114 ? -1.784 -13.426 2.002 1.00 85.94 114 TYR A O 1
ATOM 952 N N . SER A 1 115 ? -2.890 -12.949 0.121 1.00 78.06 115 SER A N 1
ATOM 953 C CA . SER A 1 115 ? -3.868 -12.072 0.761 1.00 78.06 115 SER A CA 1
ATOM 954 C C . SER A 1 115 ? -4.659 -12.740 1.875 1.00 78.06 115 SER A C 1
ATOM 956 O O . SER A 1 115 ? -4.869 -12.134 2.919 1.00 78.06 115 SER A O 1
ATOM 958 N N . GLN A 1 116 ? -5.022 -14.010 1.696 1.00 82.38 116 GLN A N 1
ATOM 959 C CA . GLN A 1 116 ? -5.712 -14.797 2.716 1.00 82.38 116 GLN A CA 1
ATOM 960 C C . GLN A 1 116 ? -4.880 -14.924 3.999 1.00 82.38 116 GLN A C 1
ATOM 962 O O . GLN A 1 116 ? -5.436 -14.931 5.093 1.00 82.38 116 GLN A O 1
ATOM 967 N N . VAL A 1 117 ? -3.544 -14.965 3.892 1.00 87.75 117 VAL A N 1
ATOM 968 C CA . VAL A 1 117 ? -2.642 -14.987 5.056 1.00 87.75 117 VAL A CA 1
ATOM 969 C C . VAL A 1 117 ? -2.742 -13.672 5.829 1.00 87.75 117 VAL A C 1
ATOM 971 O O . VAL A 1 117 ? -2.854 -13.688 7.053 1.00 87.75 117 VAL A O 1
ATOM 974 N N . LEU A 1 118 ? -2.742 -12.539 5.118 1.00 80.62 118 LEU A N 1
ATOM 975 C CA . LEU A 1 118 ? -2.902 -11.205 5.704 1.00 80.62 118 LEU A CA 1
ATOM 976 C C . LEU A 1 118 ? -4.288 -11.021 6.327 1.00 80.62 118 LEU A C 1
ATOM 978 O O . LEU A 1 118 ? -4.377 -10.605 7.478 1.00 80.62 118 LEU A O 1
ATOM 982 N N . GLN A 1 119 ? -5.348 -11.355 5.587 1.00 79.38 119 GLN A N 1
ATOM 983 C CA . GLN A 1 119 ? -6.732 -11.256 6.051 1.00 79.38 119 GLN A CA 1
ATOM 984 C C . GLN A 1 119 ? -6.926 -12.088 7.314 1.00 79.38 119 GLN A C 1
ATOM 986 O O . GLN A 1 119 ? -7.310 -11.547 8.343 1.00 79.38 119 GLN A O 1
ATOM 991 N N . ARG A 1 120 ? -6.546 -13.370 7.288 1.00 87.19 120 ARG A N 1
ATOM 992 C CA . ARG A 1 120 ? -6.629 -14.241 8.463 1.00 87.19 120 ARG A CA 1
ATOM 993 C C . ARG A 1 120 ? -5.862 -13.675 9.656 1.00 87.19 120 ARG A C 1
ATOM 995 O O . ARG A 1 120 ? -6.412 -13.639 10.753 1.00 87.19 120 ARG A O 1
ATOM 1002 N N . TYR A 1 121 ? -4.622 -13.227 9.451 1.00 89.88 121 TYR A N 1
ATOM 1003 C CA . TYR A 1 121 ? -3.802 -12.662 10.522 1.00 89.88 121 TYR A CA 1
ATOM 1004 C C . TYR A 1 121 ? -4.454 -11.422 11.147 1.00 89.88 121 TYR A C 1
ATOM 1006 O O . TYR A 1 121 ? -4.599 -11.360 12.365 1.00 89.88 121 TYR A O 1
ATOM 1014 N N . TYR A 1 122 ? -4.883 -10.450 10.334 1.00 87.12 122 TYR A N 1
ATOM 1015 C CA . TYR A 1 122 ? -5.465 -9.207 10.843 1.00 87.12 122 TYR A CA 1
ATOM 1016 C C . TYR A 1 122 ? -6.875 -9.387 11.399 1.00 87.12 122 TYR A C 1
ATOM 1018 O O . TYR A 1 122 ? -7.187 -8.752 12.399 1.00 87.12 122 TYR A O 1
ATOM 1026 N N . THR A 1 123 ? -7.692 -10.295 10.857 1.00 89.06 123 THR A N 1
ATOM 1027 C CA . THR A 1 123 ? -8.972 -10.681 11.470 1.00 89.06 123 THR A CA 1
ATOM 1028 C C . THR A 1 123 ? -8.749 -11.257 12.867 1.00 89.06 123 THR A C 1
ATOM 1030 O O . THR A 1 123 ? -9.398 -10.818 13.812 1.00 89.06 123 THR A O 1
ATOM 1033 N N . GLN A 1 124 ? -7.794 -12.182 13.022 1.00 90.88 124 GLN A N 1
ATOM 1034 C CA . GLN A 1 124 ? -7.440 -12.747 14.328 1.00 90.88 124 GLN A CA 1
ATOM 1035 C C . GLN A 1 124 ? -6.897 -11.688 15.291 1.00 90.88 124 GLN A C 1
ATOM 1037 O O . GLN A 1 124 ? -7.210 -11.728 16.479 1.00 90.88 124 GLN A O 1
ATOM 1042 N N . TYR A 1 125 ? -6.101 -10.741 14.793 1.00 91.06 125 TYR A N 1
ATOM 1043 C CA . TYR A 1 125 ? -5.568 -9.644 15.599 1.00 91.06 125 TYR A CA 1
ATOM 1044 C C . TYR A 1 125 ? -6.692 -8.729 16.101 1.00 91.06 125 TYR A C 1
ATOM 1046 O O . TYR A 1 125 ? -6.774 -8.431 17.293 1.00 91.06 125 TYR A O 1
ATOM 1054 N N . LEU A 1 126 ? -7.590 -8.348 15.193 1.00 91.56 126 LEU A N 1
ATOM 1055 C CA . LEU A 1 126 ? -8.731 -7.485 15.460 1.00 91.56 126 LEU A CA 1
ATOM 1056 C C . LEU A 1 126 ? -9.646 -8.095 16.533 1.00 91.56 126 LEU A C 1
ATOM 1058 O O . LEU A 1 126 ? -9.821 -7.503 17.598 1.00 91.56 126 LEU A O 1
ATOM 1062 N N . CYS A 1 127 ? -10.179 -9.299 16.309 1.00 92.94 127 CYS A N 1
ATOM 1063 C CA . CYS A 1 127 ? -11.121 -9.908 17.254 1.00 92.94 127 CYS A CA 1
ATOM 1064 C C . CYS A 1 127 ? -10.439 -10.470 18.514 1.00 92.94 127 CYS A C 1
ATOM 1066 O O . CYS A 1 127 ? -11.040 -10.493 19.585 1.00 92.94 127 CYS A O 1
ATOM 1068 N N . GLY A 1 128 ? -9.195 -10.946 18.398 1.00 91.50 128 GLY A N 1
ATOM 1069 C CA . GLY A 1 128 ? -8.494 -11.668 19.462 1.00 91.50 128 GLY A CA 1
ATOM 1070 C C . GLY A 1 128 ? -7.654 -10.797 20.394 1.00 91.50 128 GLY A C 1
ATOM 1071 O O . GLY A 1 128 ? -7.374 -11.220 21.512 1.00 91.50 128 GLY A O 1
ATOM 1072 N N . TYR A 1 129 ? -7.249 -9.602 19.961 1.00 94.62 129 TYR A N 1
ATOM 1073 C CA . TYR A 1 129 ? -6.468 -8.673 20.780 1.00 94.62 129 TYR A CA 1
ATOM 1074 C C . TYR A 1 129 ? -7.093 -7.280 20.806 1.00 94.62 129 TYR A C 1
ATOM 1076 O O . TYR A 1 129 ? -7.410 -6.781 21.885 1.00 94.62 129 TYR A O 1
ATOM 1084 N N . ASP A 1 130 ? -7.301 -6.660 19.641 1.00 94.19 130 ASP A N 1
ATOM 1085 C CA . ASP A 1 130 ? -7.670 -5.244 19.586 1.00 94.19 130 ASP A CA 1
ATOM 1086 C C . ASP A 1 130 ? -9.032 -4.969 20.229 1.00 94.19 130 ASP A C 1
ATOM 1088 O O . ASP A 1 130 ? -9.162 -4.015 20.992 1.00 94.19 130 ASP A O 1
ATOM 1092 N N . ALA A 1 131 ? -10.035 -5.816 19.973 1.00 95.31 131 ALA A N 1
ATOM 1093 C CA . ALA A 1 131 ? -11.357 -5.691 20.588 1.00 95.31 131 ALA A CA 1
ATOM 1094 C C . ALA A 1 131 ? -11.289 -5.786 22.121 1.00 95.31 131 ALA A C 1
ATOM 1096 O O . ALA A 1 131 ? -11.943 -5.023 22.829 1.00 95.31 131 ALA A O 1
ATOM 1097 N N . ILE A 1 132 ? -10.460 -6.691 22.648 1.00 96.00 132 ILE A N 1
ATOM 1098 C CA . ILE A 1 132 ? -10.302 -6.890 24.094 1.00 96.00 132 ILE A CA 1
ATOM 1099 C C . ILE A 1 132 ? -9.617 -5.671 24.720 1.00 96.00 132 ILE A C 1
ATOM 1101 O O . ILE A 1 132 ? -10.111 -5.133 25.711 1.00 96.00 132 ILE A O 1
ATOM 1105 N N . ALA A 1 133 ? -8.514 -5.216 24.121 1.00 96.12 133 ALA A N 1
ATOM 1106 C CA . ALA A 1 133 ? -7.777 -4.042 24.578 1.00 96.12 133 ALA A CA 1
ATOM 1107 C C . ALA A 1 133 ? -8.637 -2.770 24.505 1.00 96.12 133 ALA A C 1
ATOM 1109 O O . ALA A 1 133 ? -8.628 -1.957 25.429 1.00 96.12 133 ALA A O 1
ATOM 1110 N N . LEU A 1 134 ? -9.426 -2.614 23.437 1.00 95.44 134 LEU A N 1
ATOM 1111 C CA . LEU A 1 134 ? -10.326 -1.478 23.273 1.00 95.44 134 LEU A CA 1
ATOM 1112 C C . LEU A 1 134 ? -11.414 -1.490 24.346 1.00 95.44 134 LEU A C 1
ATOM 1114 O O . LEU A 1 134 ? -11.638 -0.462 24.980 1.00 95.44 134 LEU A O 1
ATOM 1118 N N . ASN A 1 135 ? -12.042 -2.641 24.603 1.00 95.12 135 ASN A N 1
ATOM 1119 C CA . ASN A 1 135 ? -13.050 -2.755 25.655 1.00 95.12 135 ASN A CA 1
ATOM 1120 C C . ASN A 1 135 ? -12.470 -2.391 27.029 1.00 95.12 135 ASN A C 1
ATOM 1122 O O . ASN A 1 135 ? -13.075 -1.611 27.756 1.00 95.12 135 ASN A O 1
ATOM 1126 N N . GLN A 1 136 ? -11.274 -2.885 27.367 1.00 94.69 136 GLN A N 1
ATOM 1127 C CA . GLN A 1 136 ? -10.599 -2.539 28.625 1.00 94.69 136 GLN A CA 1
ATOM 1128 C C . GLN A 1 136 ? -10.397 -1.024 28.761 1.00 94.69 136 GLN A C 1
ATOM 1130 O O . GLN A 1 136 ? -10.819 -0.440 29.759 1.00 94.69 136 GLN A O 1
ATOM 1135 N N . LEU A 1 137 ? -9.859 -0.370 27.726 1.00 93.00 137 LEU A N 1
ATOM 1136 C CA . LEU A 1 137 ? -9.657 1.080 27.744 1.00 93.00 137 LEU A CA 1
ATOM 1137 C C . LEU A 1 137 ? -10.968 1.869 27.815 1.00 93.00 137 LEU A C 1
ATOM 1139 O O . LEU A 1 137 ? -10.974 2.945 28.409 1.00 93.00 137 LEU A O 1
ATOM 1143 N N . ILE A 1 138 ? -12.062 1.367 27.228 1.00 91.69 138 ILE A N 1
ATOM 1144 C CA . ILE A 1 138 ? -13.397 1.978 27.337 1.00 91.69 138 ILE A CA 1
ATOM 1145 C C . ILE A 1 138 ? -13.898 1.909 28.784 1.00 91.69 138 ILE A C 1
ATOM 1147 O O . ILE A 1 138 ? -14.349 2.928 29.304 1.00 91.69 138 ILE A O 1
ATOM 1151 N N . GLN A 1 139 ? -13.782 0.754 29.451 1.00 90.38 139 GLN A N 1
ATOM 1152 C CA . GLN A 1 139 ? -14.227 0.581 30.844 1.00 90.38 139 GLN A CA 1
ATOM 1153 C C . GLN A 1 139 ? -13.451 1.468 31.830 1.00 90.38 139 GLN A C 1
ATOM 1155 O O . GLN A 1 139 ? -13.991 1.895 32.849 1.00 90.38 139 GLN A O 1
ATOM 1160 N N . GLU A 1 140 ? -12.191 1.777 31.527 1.00 89.00 140 GLU A N 1
ATOM 1161 C CA . GLU A 1 140 ? -11.366 2.687 32.329 1.00 89.00 140 GLU A CA 1
ATOM 1162 C C . GLU A 1 140 ? -11.774 4.166 32.190 1.00 89.00 140 GLU A C 1
ATOM 1164 O O . GLU A 1 140 ? -11.373 5.003 33.007 1.00 89.00 140 GLU A O 1
ATOM 1169 N N . GLN A 1 141 ? -12.574 4.527 31.180 1.00 82.62 141 GLN A N 1
ATOM 1170 C CA . GLN A 1 141 ? -13.037 5.903 31.012 1.00 82.62 141 GLN A CA 1
ATOM 1171 C C . GLN A 1 141 ? -14.262 6.190 31.890 1.00 82.62 141 GLN A C 1
ATOM 1173 O O . GLN A 1 141 ? -15.372 5.737 31.623 1.00 82.62 141 GLN A O 1
ATOM 1178 N N . GLN A 1 142 ? -14.087 7.031 32.908 1.00 77.25 142 GLN A N 1
ATOM 1179 C CA . GLN A 1 142 ? -15.206 7.548 33.698 1.00 77.25 142 GLN A CA 1
ATOM 1180 C C . GLN A 1 142 ? -15.885 8.726 32.983 1.00 77.25 142 GLN A C 1
ATOM 1182 O O . GLN A 1 142 ? -15.216 9.681 32.592 1.00 77.25 142 GLN A O 1
ATOM 1187 N N . GLY A 1 143 ? -17.216 8.685 32.860 1.00 78.94 143 GLY A N 1
ATOM 1188 C CA . GLY A 1 143 ? -18.021 9.832 32.416 1.00 78.94 143 GLY A CA 1
ATOM 1189 C C . GLY A 1 143 ? -17.924 10.175 30.925 1.00 78.94 143 GLY A C 1
ATOM 1190 O O . GLY A 1 143 ? -18.016 11.351 30.575 1.00 78.94 143 GLY A O 1
ATOM 1191 N N . LEU A 1 144 ? -17.731 9.179 30.051 1.00 83.88 144 LEU A N 1
ATOM 1192 C CA . LEU A 1 144 ? -17.871 9.369 28.602 1.00 83.88 144 LEU A CA 1
ATOM 1193 C C . LEU A 1 144 ? -19.286 9.874 28.266 1.00 83.88 144 LEU A C 1
ATOM 1195 O O . LEU A 1 144 ? -20.253 9.293 28.767 1.00 83.88 144 LEU A O 1
ATOM 1199 N N . PRO A 1 145 ? -19.435 10.905 27.414 1.00 88.06 145 PRO A N 1
ATOM 1200 C CA . PRO A 1 145 ? -20.749 11.267 26.906 1.00 88.06 145 PRO A CA 1
ATOM 1201 C C . PRO A 1 145 ? -21.331 10.144 26.033 1.00 88.06 145 PRO A C 1
ATOM 1203 O O . PRO A 1 145 ? -20.615 9.274 25.526 1.00 88.06 145 PRO A O 1
ATOM 1206 N N . GLU A 1 146 ? -22.658 10.149 25.896 1.00 88.88 146 GLU A N 1
ATOM 1207 C CA . GLU A 1 146 ? -23.416 9.065 25.262 1.00 88.88 146 GLU A CA 1
ATOM 1208 C C . GLU A 1 146 ? -22.992 8.827 23.806 1.00 88.88 146 GLU A C 1
ATOM 1210 O O . GLU A 1 146 ? -22.771 7.682 23.418 1.00 88.88 146 GLU A O 1
ATOM 1215 N N . GLU A 1 147 ? -22.800 9.892 23.020 1.00 89.19 147 GLU A N 1
ATOM 1216 C CA . GLU A 1 147 ? -22.419 9.785 21.605 1.00 89.19 147 GLU A CA 1
ATOM 1217 C C . GLU A 1 147 ? -21.075 9.060 21.425 1.00 89.19 147 GLU A C 1
ATOM 1219 O O . GLU A 1 147 ? -20.976 8.110 20.645 1.00 89.19 147 GLU A O 1
ATOM 1224 N N . GLU A 1 148 ? -20.037 9.450 22.170 1.00 90.88 148 GLU A N 1
ATOM 1225 C CA . GLU A 1 148 ? -18.726 8.803 22.104 1.00 90.88 148 GLU A CA 1
ATOM 1226 C C . GLU A 1 148 ? -18.765 7.370 22.637 1.00 90.88 148 GLU A C 1
ATOM 1228 O O . GLU A 1 148 ? -18.108 6.491 22.075 1.00 90.88 148 GLU A O 1
ATOM 1233 N N . SER A 1 149 ? -19.547 7.117 23.692 1.00 91.94 149 SER A N 1
ATOM 1234 C CA . SER A 1 149 ? -19.727 5.774 24.247 1.00 91.94 149 SER A CA 1
ATOM 1235 C C . SER A 1 149 ? -20.368 4.823 23.232 1.00 91.94 149 SER A C 1
ATOM 1237 O O . SER A 1 149 ? -19.878 3.704 23.050 1.00 91.94 149 SER A O 1
ATOM 1239 N N . VAL A 1 150 ? -21.402 5.277 22.516 1.00 94.19 150 VAL A N 1
ATOM 1240 C CA . VAL A 1 150 ? -22.066 4.500 21.460 1.00 94.19 150 VAL A CA 1
ATOM 1241 C C . VAL A 1 150 ? -21.090 4.176 20.333 1.00 94.19 150 VAL A C 1
ATOM 1243 O O . VAL A 1 150 ? -20.993 3.014 19.937 1.00 94.19 150 VAL A O 1
ATOM 1246 N N . ILE A 1 151 ? -20.316 5.159 19.860 1.00 94.88 151 ILE A N 1
ATOM 1247 C CA . ILE A 1 151 ? -19.344 4.943 18.779 1.00 94.88 151 ILE A CA 1
ATOM 1248 C C . ILE A 1 151 ? -18.270 3.927 19.191 1.00 94.88 151 ILE A C 1
ATOM 1250 O O . ILE A 1 151 ? -17.995 2.974 18.459 1.00 94.88 151 ILE A O 1
ATOM 1254 N N . LEU A 1 152 ? -17.662 4.113 20.365 1.00 94.19 152 LEU A N 1
ATOM 1255 C CA . LEU A 1 152 ? -16.595 3.237 20.854 1.00 94.19 152 LEU A CA 1
ATOM 1256 C C . LEU A 1 152 ? -17.099 1.804 21.085 1.00 94.19 152 LEU A C 1
ATOM 1258 O O . LEU A 1 152 ? -16.414 0.843 20.733 1.00 94.19 152 LEU A O 1
ATOM 1262 N N . THR A 1 153 ? -18.314 1.660 21.618 1.00 94.00 153 THR A N 1
ATOM 1263 C CA . THR A 1 153 ? -18.935 0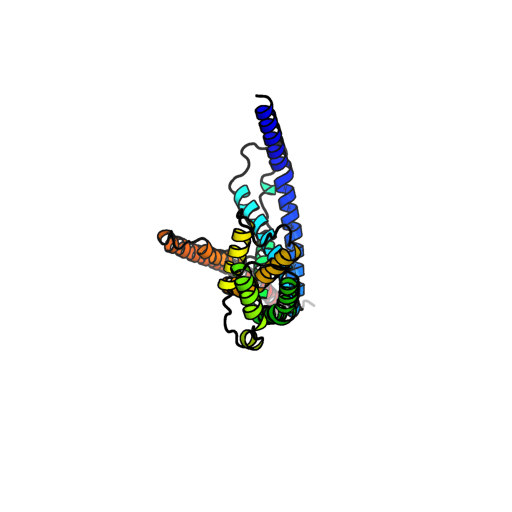.351 21.854 1.00 94.00 153 THR A CA 1
ATOM 1264 C C . THR A 1 153 ? -19.329 -0.331 20.542 1.00 94.00 153 THR A C 1
ATOM 1266 O O . THR A 1 153 ? -19.082 -1.527 20.394 1.00 94.00 153 THR A O 1
ATOM 1269 N N . SER A 1 154 ? -19.872 0.406 19.560 1.00 95.44 154 SER A N 1
ATOM 1270 C CA . SER A 1 154 ? -20.168 -0.134 18.219 1.00 95.44 154 SER A CA 1
ATOM 1271 C C . SER A 1 154 ? -18.902 -0.658 17.552 1.00 95.44 154 SER A C 1
ATOM 1273 O O . SER A 1 154 ? -18.856 -1.816 17.144 1.00 95.44 154 SER A O 1
ATOM 1275 N N . MET A 1 155 ? -17.835 0.147 17.553 1.00 94.94 155 MET A N 1
ATOM 1276 C CA . MET A 1 155 ? -16.535 -0.240 17.006 1.00 94.94 155 MET A CA 1
ATOM 1277 C C . MET A 1 155 ? -15.997 -1.511 17.674 1.00 94.94 155 MET A C 1
ATOM 1279 O O . MET A 1 155 ? -15.571 -2.439 16.989 1.00 94.94 155 MET A O 1
ATOM 1283 N N . CYS A 1 156 ? -16.051 -1.584 19.007 1.00 95.12 156 CYS A N 1
ATOM 1284 C CA . CYS A 1 156 ? -15.612 -2.760 19.752 1.00 95.12 156 CYS A CA 1
ATOM 1285 C C . CYS A 1 156 ? -16.425 -4.017 19.395 1.00 95.12 156 CYS A C 1
ATOM 1287 O O . CYS A 1 156 ? -15.849 -5.092 19.222 1.00 95.12 156 CYS A O 1
ATOM 1289 N N . ASN A 1 157 ? -17.746 -3.888 19.253 1.00 94.31 157 ASN A N 1
ATOM 1290 C CA . ASN A 1 157 ? -18.630 -4.996 18.896 1.00 94.31 157 ASN A CA 1
ATOM 1291 C C . ASN A 1 157 ? -18.408 -5.475 17.456 1.00 94.31 157 ASN A C 1
ATOM 1293 O O . ASN A 1 157 ? -18.348 -6.678 17.216 1.00 94.31 157 ASN A O 1
ATOM 1297 N N . GLU A 1 158 ? -18.272 -4.560 16.497 1.00 92.94 158 GLU A N 1
ATOM 1298 C CA . GLU A 1 158 ? -18.030 -4.901 15.091 1.00 92.94 158 GLU A CA 1
ATOM 1299 C C . GLU A 1 158 ? -16.706 -5.654 14.913 1.00 92.94 158 GLU A C 1
ATOM 1301 O O . GLU A 1 158 ? -16.660 -6.673 14.229 1.00 92.94 158 GLU A O 1
ATOM 1306 N N . ILE A 1 159 ? -15.645 -5.203 15.589 1.00 92.81 159 ILE A N 1
ATOM 1307 C CA . ILE A 1 159 ? -14.322 -5.842 15.567 1.00 92.81 159 ILE A CA 1
ATOM 1308 C C . ILE A 1 159 ? -14.343 -7.186 16.310 1.00 92.81 159 ILE A C 1
ATOM 1310 O O . ILE A 1 159 ? -13.767 -8.169 15.841 1.00 92.81 159 ILE A O 1
ATOM 1314 N N . GLY A 1 160 ? -15.004 -7.246 17.469 1.00 92.81 160 GLY A N 1
ATOM 1315 C CA . GLY A 1 160 ? -15.085 -8.455 18.290 1.00 92.81 160 GLY A CA 1
ATOM 1316 C C . GLY A 1 160 ? -15.871 -9.593 17.634 1.00 92.81 160 GLY A C 1
ATOM 1317 O O . GLY A 1 160 ? -15.569 -10.759 17.878 1.00 92.81 160 GLY A O 1
ATOM 1318 N N . ASN A 1 161 ? -16.835 -9.269 16.769 1.00 91.62 161 ASN A N 1
ATOM 1319 C CA . ASN A 1 161 ? -17.684 -10.245 16.081 1.00 91.62 161 ASN A CA 1
ATOM 1320 C C . ASN A 1 161 ? -17.134 -10.709 14.721 1.00 91.62 161 ASN A C 1
ATOM 1322 O O . ASN A 1 161 ? -17.820 -11.444 14.006 1.00 91.62 161 ASN A O 1
ATOM 1326 N N . LEU A 1 162 ? -15.917 -10.305 14.343 1.00 89.69 162 LEU A N 1
ATOM 1327 C CA . LEU A 1 162 ? -15.313 -10.758 13.092 1.00 89.69 162 LEU A CA 1
ATOM 1328 C C . LEU A 1 162 ? -15.081 -12.270 13.099 1.00 89.69 162 LEU A C 1
ATOM 1330 O O . LEU A 1 162 ? -14.602 -12.851 14.072 1.00 89.69 162 LEU A O 1
ATOM 1334 N N . SER A 1 163 ? -15.378 -12.911 11.969 1.00 84.06 163 SER A N 1
ATOM 1335 C CA . SER A 1 163 ? -15.205 -14.351 11.813 1.00 84.06 163 SER A CA 1
ATOM 1336 C C . SER A 1 163 ? -13.971 -14.673 10.982 1.00 84.06 163 SER A C 1
ATOM 1338 O O . SER A 1 163 ? -13.848 -14.266 9.829 1.00 84.06 163 SER A O 1
ATOM 1340 N N . VAL A 1 164 ? -13.085 -15.512 11.527 1.00 83.50 164 VAL A N 1
ATOM 1341 C CA . VAL A 1 164 ? -11.962 -16.075 10.757 1.00 83.50 164 VAL A CA 1
ATOM 1342 C C . VAL A 1 164 ? -12.469 -16.899 9.568 1.00 83.50 164 VAL A C 1
ATOM 1344 O O . VAL A 1 164 ? -11.827 -16.909 8.523 1.00 83.50 164 VAL A O 1
ATOM 1347 N N . LYS A 1 165 ? -13.654 -17.520 9.680 1.00 83.94 165 LYS A N 1
ATOM 1348 C CA . LYS A 1 165 ? -14.258 -18.270 8.568 1.00 83.94 165 LYS A CA 1
ATOM 1349 C C . LYS A 1 165 ? -14.620 -17.364 7.391 1.00 83.94 165 LYS A C 1
ATOM 1351 O O . LYS A 1 165 ? -14.375 -17.744 6.257 1.00 83.94 165 LYS A O 1
ATOM 1356 N N . GLN A 1 166 ? -15.107 -16.146 7.652 1.00 77.81 166 GLN A N 1
ATOM 1357 C CA . GLN A 1 166 ? -15.378 -15.156 6.596 1.00 77.81 166 GLN A CA 1
ATOM 1358 C C . GLN A 1 166 ? -14.097 -14.782 5.833 1.00 77.81 166 GLN A C 1
ATOM 1360 O O . GLN A 1 166 ? -14.116 -14.641 4.611 1.00 77.81 166 GLN A O 1
ATOM 1365 N N . ALA A 1 167 ? -12.962 -14.688 6.535 1.00 73.94 167 ALA A N 1
ATOM 1366 C CA . ALA A 1 167 ? -11.666 -14.448 5.902 1.00 73.94 167 ALA A CA 1
ATOM 1367 C C . ALA A 1 167 ? -11.189 -15.646 5.055 1.00 73.94 167 ALA A C 1
ATOM 1369 O O . ALA A 1 167 ? -10.595 -15.453 3.997 1.00 73.94 167 ALA A O 1
ATOM 1370 N N . GLU A 1 168 ? -11.459 -16.882 5.487 1.00 76.38 168 GLU A N 1
ATOM 1371 C CA . GLU A 1 168 ? -11.123 -18.103 4.733 1.00 76.38 168 GLU A CA 1
ATOM 1372 C C . GLU A 1 168 ? -12.021 -18.301 3.500 1.00 76.38 168 GLU A C 1
ATOM 1374 O O . GLU A 1 168 ? -11.554 -18.766 2.460 1.00 76.38 168 GLU A O 1
ATOM 1379 N N . GLU A 1 169 ? -13.289 -17.898 3.593 1.00 78.56 169 GLU A N 1
ATOM 1380 C CA . GLU A 1 169 ? -14.281 -17.951 2.511 1.00 78.56 169 GLU A CA 1
ATOM 1381 C C . GLU A 1 169 ? -14.113 -16.812 1.487 1.00 78.56 169 GLU A C 1
ATOM 1383 O O . GLU A 1 169 ? -14.733 -16.836 0.423 1.00 78.56 169 GLU A O 1
ATOM 1388 N N . GLY A 1 170 ? -13.250 -15.829 1.771 1.00 68.31 170 GLY A N 1
ATOM 1389 C CA . GLY A 1 170 ? -12.962 -14.707 0.876 1.00 68.31 170 GLY A CA 1
ATOM 1390 C C . GLY A 1 170 ? -14.106 -13.698 0.757 1.00 68.31 170 GLY A C 1
ATOM 1391 O O . GLY A 1 170 ? -14.156 -12.948 -0.220 1.00 68.31 170 GLY A O 1
ATOM 1392 N N . THR A 1 171 ? -15.031 -13.675 1.720 1.00 72.50 171 THR A N 1
ATOM 1393 C CA . THR A 1 171 ? -16.075 -12.647 1.773 1.00 72.50 171 THR A CA 1
ATOM 1394 C C . THR A 1 171 ? -15.461 -11.298 2.150 1.00 72.50 171 THR A C 1
ATOM 1396 O O . THR A 1 171 ? -14.712 -11.247 3.128 1.00 72.50 171 THR A O 1
ATOM 1399 N N . PRO A 1 172 ? -15.768 -10.217 1.411 1.00 68.00 172 PRO A N 1
ATOM 1400 C CA . PRO A 1 172 ? -15.230 -8.897 1.706 1.00 68.00 172 PRO A CA 1
ATOM 1401 C C . PRO A 1 172 ? -15.810 -8.365 3.019 1.00 68.00 172 PRO A C 1
ATOM 1403 O O . PRO A 1 172 ? -17.005 -8.520 3.289 1.00 68.00 172 PRO A O 1
ATOM 1406 N N . PHE A 1 173 ? -14.970 -7.714 3.811 1.00 76.69 173 PHE A N 1
ATOM 1407 C CA . PHE A 1 173 ? -15.392 -6.916 4.950 1.00 76.69 173 PHE A CA 1
ATOM 1408 C C . PHE A 1 173 ? -15.639 -5.468 4.500 1.00 76.69 173 PHE A C 1
ATOM 1410 O O . PHE A 1 173 ? -15.145 -5.005 3.474 1.00 76.69 173 PHE A O 1
ATOM 1417 N N . ASP A 1 174 ? -16.452 -4.740 5.261 1.00 81.62 174 ASP A N 1
ATOM 1418 C CA . ASP A 1 174 ? -16.653 -3.308 5.053 1.00 81.62 174 ASP A CA 1
ATOM 1419 C C . ASP A 1 174 ? -16.382 -2.582 6.363 1.00 81.62 174 ASP A C 1
ATOM 1421 O O . ASP A 1 174 ? -17.163 -2.656 7.310 1.00 81.62 174 ASP A O 1
ATOM 1425 N N . PHE A 1 175 ? -15.257 -1.873 6.412 1.00 86.00 175 PHE A N 1
ATOM 1426 C CA . PHE A 1 175 ? -14.814 -1.147 7.597 1.00 86.00 175 PHE A CA 1
ATOM 1427 C C . PHE A 1 175 ? -14.915 0.372 7.416 1.00 86.00 175 PHE A C 1
ATOM 1429 O O . PHE A 1 175 ? -14.376 1.139 8.224 1.00 86.00 175 PHE A O 1
ATOM 1436 N N . ARG A 1 176 ? -15.602 0.848 6.366 1.00 84.12 176 ARG A N 1
ATOM 1437 C CA . ARG A 1 176 ? -15.791 2.286 6.110 1.00 84.12 176 ARG A CA 1
ATOM 1438 C C . ARG A 1 176 ? -16.501 2.978 7.268 1.00 84.12 176 ARG A C 1
ATOM 1440 O O . ARG A 1 176 ? -16.099 4.086 7.622 1.00 84.12 176 ARG A O 1
ATOM 1447 N N . GLY A 1 177 ? -17.488 2.309 7.872 1.00 89.44 177 GLY A N 1
ATOM 1448 C CA . GLY A 1 177 ? -18.212 2.776 9.060 1.00 89.44 177 GLY A CA 1
ATOM 1449 C C . GLY A 1 177 ? -17.266 3.086 10.219 1.00 89.44 177 GLY A C 1
ATOM 1450 O O . GLY A 1 177 ? -17.101 4.253 10.568 1.00 89.44 177 GLY A O 1
ATOM 1451 N N . ILE A 1 178 ? -16.538 2.071 10.701 1.00 91.38 178 ILE A N 1
ATOM 1452 C CA . ILE A 1 178 ? -15.533 2.183 11.775 1.00 91.38 178 ILE A CA 1
ATOM 1453 C C . ILE A 1 178 ? -14.533 3.319 11.529 1.00 91.38 178 ILE A C 1
ATOM 1455 O O . ILE A 1 178 ? -14.214 4.095 12.433 1.00 91.38 178 ILE A O 1
ATOM 1459 N N . ARG A 1 179 ? -14.012 3.449 10.302 1.00 86.75 179 ARG A N 1
ATOM 1460 C CA . ARG A 1 179 ? -13.023 4.496 9.993 1.00 86.75 179 ARG A CA 1
ATOM 1461 C C . ARG A 1 179 ? -13.630 5.892 9.988 1.00 86.75 179 ARG A C 1
ATOM 1463 O O . ARG A 1 179 ? -12.965 6.840 10.409 1.00 86.75 179 ARG A O 1
ATOM 1470 N N . LEU A 1 180 ? -14.860 6.027 9.504 1.00 90.81 180 LEU A N 1
ATOM 1471 C CA . LEU A 1 180 ? -15.578 7.294 9.528 1.00 90.81 180 LEU A CA 1
ATOM 1472 C C . LEU A 1 180 ? -15.951 7.683 10.961 1.00 90.81 180 LEU A C 1
ATOM 1474 O O . LEU A 1 180 ? -15.820 8.845 11.329 1.00 90.81 180 LEU A O 1
ATOM 1478 N N . ASP A 1 181 ? -16.318 6.712 11.787 1.00 94.19 181 ASP A N 1
ATOM 1479 C CA . ASP A 1 181 ? -16.581 6.889 13.211 1.00 94.19 181 ASP A CA 1
ATOM 1480 C C . ASP A 1 181 ? -15.341 7.313 13.994 1.00 94.19 181 ASP A C 1
ATOM 1482 O O . ASP A 1 181 ? -15.399 8.261 14.780 1.00 94.19 181 ASP A O 1
ATOM 1486 N N . TRP A 1 182 ? -14.178 6.724 13.704 1.00 93.69 182 TRP A N 1
ATOM 1487 C CA . TRP A 1 182 ? -12.923 7.230 14.259 1.00 93.69 182 TRP A CA 1
ATOM 1488 C C . TRP A 1 182 ? -12.648 8.679 13.841 1.00 93.69 182 TRP A C 1
ATOM 1490 O O . TRP A 1 182 ? -12.148 9.483 14.631 1.00 93.69 182 TRP A O 1
ATOM 1500 N N . PHE A 1 183 ? -12.981 9.046 12.604 1.00 89.62 183 PHE A N 1
ATOM 1501 C CA . PHE A 1 183 ? -12.819 10.423 12.152 1.00 89.62 183 PHE A CA 1
ATOM 1502 C C . PHE A 1 183 ? -13.795 11.379 12.862 1.00 89.62 183 PHE A C 1
ATOM 1504 O O . PHE A 1 183 ? -13.395 12.474 13.263 1.00 89.62 183 PHE A O 1
ATOM 1511 N N . ARG A 1 184 ? -15.042 10.955 13.105 1.00 91.31 184 ARG A N 1
ATOM 1512 C CA . ARG A 1 184 ? -16.015 11.707 13.916 1.00 91.31 184 ARG A CA 1
ATOM 1513 C C . ARG A 1 184 ? -15.491 11.951 15.330 1.00 91.31 184 ARG A C 1
ATOM 1515 O O . ARG A 1 184 ? -15.471 13.099 15.762 1.00 91.31 184 ARG A O 1
ATOM 1522 N N . LEU A 1 185 ? -14.972 10.919 16.001 1.00 90.94 185 LEU A N 1
ATOM 1523 C CA . LEU A 1 185 ? -14.384 11.045 17.342 1.00 90.94 185 LEU A CA 1
ATOM 1524 C C . LEU A 1 185 ? -13.209 12.034 17.380 1.00 90.94 185 LEU A C 1
ATOM 1526 O O . LEU A 1 185 ? -13.113 12.851 18.297 1.00 90.94 185 LEU A O 1
ATOM 1530 N N . GLN A 1 186 ? -12.337 12.014 16.368 1.00 90.00 186 GLN A N 1
ATOM 1531 C CA . GLN A 1 186 ? -11.265 13.007 16.245 1.00 90.00 186 GLN A CA 1
ATOM 1532 C C . GLN A 1 186 ? -11.817 14.430 16.105 1.00 90.00 186 GLN A C 1
ATOM 1534 O O . GLN A 1 186 ? -11.319 15.346 16.760 1.00 90.00 186 GLN A O 1
ATOM 1539 N N . ALA A 1 187 ? -12.862 14.625 15.296 1.00 88.94 187 ALA A N 1
ATOM 1540 C CA . ALA A 1 187 ? -13.504 15.926 15.147 1.00 88.94 187 ALA A CA 1
ATOM 1541 C C . ALA A 1 187 ? -14.126 16.400 16.471 1.00 88.94 187 ALA A C 1
ATOM 1543 O O . ALA A 1 187 ? -13.890 17.541 16.878 1.00 88.94 187 ALA A O 1
ATOM 1544 N N . TYR A 1 188 ? -14.833 15.519 17.185 1.00 88.12 188 TYR A N 1
ATOM 1545 C CA . TYR A 1 188 ? -15.429 15.823 18.490 1.00 88.12 188 TYR A CA 1
ATOM 1546 C C . TYR A 1 188 ? -14.371 16.261 19.502 1.00 88.12 188 TYR A C 1
ATOM 1548 O O . TYR A 1 188 ? -14.515 17.326 20.102 1.00 88.12 188 TYR A O 1
ATOM 1556 N N . SER A 1 189 ? -13.244 15.550 19.576 1.00 84.06 189 SER A N 1
ATOM 1557 C CA . SER A 1 189 ? -12.135 15.888 20.476 1.00 84.06 189 SER A CA 1
ATOM 1558 C C . SER A 1 189 ? -11.444 17.221 20.170 1.00 84.06 189 SER A C 1
ATOM 1560 O O . SER A 1 189 ? -10.754 17.758 21.038 1.00 84.06 189 SER A O 1
ATOM 1562 N N . THR A 1 190 ? -11.544 17.731 18.941 1.00 78.75 190 THR A N 1
ATOM 1563 C CA . THR A 1 190 ? -10.950 19.027 18.560 1.00 78.75 190 THR A CA 1
ATOM 1564 C C . THR A 1 190 ? -11.908 20.199 18.732 1.00 78.75 190 THR A C 1
ATOM 1566 O O . THR A 1 190 ? -11.472 21.351 18.766 1.00 78.75 190 THR A O 1
ATOM 1569 N N . SER A 1 191 ? -13.205 19.918 18.847 1.00 73.12 191 SER A N 1
ATOM 1570 C CA . SER A 1 191 ? -14.216 20.929 19.119 1.00 73.12 191 SER A CA 1
ATOM 1571 C C . SER A 1 191 ? -14.146 21.356 20.588 1.00 73.12 191 SER A C 1
ATOM 1573 O O . SER A 1 191 ? -13.837 20.549 21.457 1.00 73.12 191 SER A O 1
ATOM 1575 N N . ASN A 1 192 ? -14.438 22.625 20.895 1.00 66.94 192 ASN A N 1
ATOM 1576 C CA . ASN A 1 192 ? -14.426 23.156 22.269 1.00 66.94 192 ASN A CA 1
ATOM 1577 C C . ASN A 1 192 ? -15.635 22.658 23.100 1.00 66.94 192 ASN A C 1
ATOM 1579 O O . ASN A 1 192 ? -16.205 23.401 23.899 1.00 66.94 192 ASN A O 1
ATOM 1583 N N . ARG A 1 193 ? -16.092 21.432 22.826 1.00 73.25 193 ARG A N 1
ATOM 1584 C CA . ARG A 1 193 ? -17.214 20.766 23.477 1.00 73.25 193 ARG A CA 1
ATOM 1585 C C . ARG A 1 193 ? -16.699 19.993 24.695 1.00 73.25 193 ARG A C 1
ATOM 1587 O O . ARG A 1 193 ? -15.634 19.384 24.613 1.00 73.25 193 ARG A O 1
ATOM 1594 N N . PRO A 1 194 ? -17.436 19.990 25.817 1.00 68.50 194 PRO A N 1
ATOM 1595 C CA . PRO A 1 194 ? -17.156 19.069 26.910 1.00 68.50 194 PRO A CA 1
ATOM 1596 C C . PRO A 1 194 ? -17.396 17.635 26.415 1.00 68.50 194 PRO A C 1
ATOM 1598 O O . PRO A 1 194 ? -18.510 17.303 26.024 1.00 68.50 194 PRO A O 1
ATOM 1601 N N . GLY A 1 195 ? -16.345 16.816 26.383 1.00 76.75 195 GLY A N 1
ATOM 1602 C CA . GLY A 1 195 ? -16.390 15.457 25.841 1.00 76.75 195 GLY A CA 1
ATOM 1603 C C . GLY A 1 195 ? -15.025 14.773 25.870 1.00 76.75 195 GLY A C 1
ATOM 1604 O O . GLY A 1 195 ? -14.120 15.199 26.595 1.00 76.75 195 GLY A O 1
ATOM 1605 N N . LEU A 1 196 ? -14.864 13.701 25.092 1.00 83.06 196 LEU A N 1
ATOM 1606 C CA . LEU A 1 196 ? -13.615 12.936 25.048 1.00 83.06 196 LEU A CA 1
ATOM 1607 C C . LEU A 1 196 ? -12.460 13.776 24.469 1.00 83.06 196 LEU A C 1
ATOM 1609 O O . LEU A 1 196 ? -12.436 14.076 23.277 1.00 83.06 196 LEU A O 1
ATOM 1613 N N . ASN A 1 197 ? -11.453 14.097 25.289 1.00 86.38 197 ASN A N 1
ATOM 1614 C CA . ASN A 1 197 ? -10.229 14.754 24.826 1.00 86.38 197 ASN A CA 1
ATOM 1615 C C . ASN A 1 197 ? -9.116 13.736 24.531 1.00 86.38 197 ASN A C 1
ATOM 1617 O O . ASN A 1 197 ? -8.419 13.250 25.425 1.00 86.38 197 ASN A O 1
ATOM 1621 N N . LEU A 1 198 ? -8.887 13.458 23.249 1.00 86.88 198 LEU A N 1
ATOM 1622 C CA . LEU A 1 198 ? -7.867 12.520 22.777 1.00 86.88 198 LEU A CA 1
ATOM 1623 C C . LEU A 1 198 ? -6.432 12.965 23.098 1.00 86.88 198 LEU A C 1
ATOM 1625 O O . LEU A 1 198 ? -5.536 12.122 23.143 1.00 86.88 198 LEU A O 1
ATOM 1629 N N . LYS A 1 199 ? -6.182 14.260 23.355 1.00 85.38 199 LYS A N 1
ATOM 1630 C CA . LYS A 1 199 ? -4.846 14.725 23.781 1.00 85.38 199 LYS A CA 1
ATOM 1631 C C . LYS A 1 199 ? -4.453 14.167 25.144 1.00 85.38 199 LYS A C 1
ATOM 1633 O O . LYS A 1 199 ? -3.268 13.886 25.349 1.00 85.38 199 LYS A O 1
ATOM 1638 N N . ASP A 1 200 ? -5.441 14.008 26.019 1.00 86.50 200 ASP A N 1
ATOM 1639 C CA . ASP A 1 200 ? -5.281 13.489 27.376 1.00 86.50 200 ASP A CA 1
ATOM 1640 C C . ASP A 1 200 ? -5.381 11.956 27.387 1.00 86.50 200 ASP A C 1
ATOM 1642 O O . ASP A 1 200 ? -4.823 11.294 28.257 1.00 86.50 200 ASP A O 1
ATOM 1646 N N . LYS A 1 201 ? -6.038 11.375 26.375 1.00 87.31 201 LYS A N 1
ATOM 1647 C CA . LYS A 1 201 ? -6.263 9.932 26.206 1.00 87.31 201 LYS A CA 1
ATOM 1648 C C . LYS A 1 201 ? -5.437 9.353 25.055 1.00 87.31 201 LYS A C 1
ATOM 1650 O O . LYS A 1 201 ? -5.962 8.730 24.131 1.00 87.31 201 LYS A O 1
ATOM 1655 N N . ARG A 1 202 ? -4.118 9.566 25.106 1.00 90.12 202 ARG A N 1
ATOM 1656 C CA . ARG A 1 202 ? -3.195 9.183 24.020 1.00 90.12 202 ARG A CA 1
ATOM 1657 C C . ARG A 1 202 ? -3.158 7.684 23.746 1.00 90.12 202 ARG A C 1
ATOM 1659 O O . ARG A 1 202 ? -3.016 7.304 22.591 1.00 90.12 202 ARG A O 1
ATOM 1666 N N . GLU A 1 203 ? -3.288 6.856 24.779 1.00 92.31 203 GLU A N 1
ATOM 1667 C CA . GLU A 1 203 ? -3.272 5.394 24.644 1.00 92.31 203 GLU A CA 1
ATOM 1668 C C . GLU A 1 203 ? -4.491 4.890 23.867 1.00 92.31 203 GLU A C 1
ATOM 1670 O O . GLU A 1 203 ? -4.331 4.150 22.899 1.00 92.31 203 GLU A O 1
ATOM 1675 N N . LEU A 1 204 ? -5.686 5.396 24.194 1.00 91.56 204 LEU A N 1
ATOM 1676 C CA . LEU A 1 204 ? -6.913 5.117 23.444 1.00 91.56 204 LEU A CA 1
ATOM 1677 C C . LEU A 1 204 ? -6.779 5.552 21.978 1.00 91.56 204 LEU A C 1
ATOM 1679 O O . LEU A 1 204 ? -7.071 4.780 21.069 1.00 91.56 204 LEU A O 1
ATOM 1683 N N . ALA A 1 205 ? -6.278 6.766 21.734 1.00 91.44 205 ALA A N 1
ATOM 1684 C CA . ALA A 1 205 ? -6.076 7.263 20.375 1.00 91.44 205 ALA A CA 1
ATOM 1685 C C . ALA A 1 205 ? -5.044 6.432 19.589 1.00 91.44 205 ALA A C 1
ATOM 1687 O O . ALA A 1 205 ? -5.221 6.184 18.396 1.00 91.44 205 ALA A O 1
ATOM 1688 N N . ALA A 1 206 ? -3.960 6.001 20.238 1.00 90.69 206 ALA A N 1
ATOM 1689 C CA . ALA A 1 206 ? -2.940 5.157 19.624 1.00 90.69 206 ALA A CA 1
ATOM 1690 C C . ALA A 1 206 ? -3.498 3.775 19.261 1.00 90.69 206 ALA A C 1
ATOM 1692 O O . ALA A 1 206 ? -3.283 3.323 18.134 1.00 90.69 206 ALA A O 1
ATOM 1693 N N . LEU A 1 207 ? -4.264 3.153 20.163 1.00 93.44 207 LEU A N 1
ATOM 1694 C CA . LEU A 1 207 ? -4.911 1.869 19.908 1.00 93.44 207 LEU A CA 1
ATOM 1695 C C . LEU A 1 207 ? -5.911 1.969 18.752 1.00 93.44 207 LEU A C 1
ATOM 1697 O O . LEU A 1 207 ? -5.853 1.164 17.829 1.00 93.44 207 LEU A O 1
ATOM 1701 N N . ILE A 1 208 ? -6.779 2.987 18.735 1.00 92.88 208 ILE A N 1
ATOM 1702 C CA . ILE A 1 208 ? -7.751 3.140 17.643 1.00 92.88 208 ILE A CA 1
ATOM 1703 C C . ILE A 1 208 ? -7.038 3.413 16.308 1.00 92.88 208 ILE A C 1
ATOM 1705 O O . ILE A 1 208 ? -7.429 2.868 15.280 1.00 92.88 208 ILE A O 1
ATOM 1709 N N . ASN A 1 209 ? -5.937 4.173 16.292 1.00 86.44 209 ASN A N 1
ATOM 1710 C CA . ASN A 1 209 ? -5.126 4.335 15.079 1.00 86.44 209 ASN A CA 1
ATOM 1711 C C . ASN A 1 209 ? -4.532 3.006 14.584 1.00 86.44 209 ASN A C 1
ATOM 1713 O O . ASN A 1 209 ? -4.483 2.775 13.373 1.00 86.44 209 ASN A O 1
ATOM 1717 N N . GLN A 1 210 ? -4.105 2.132 15.498 1.00 86.06 210 GLN A N 1
ATOM 1718 C CA . GLN A 1 210 ? -3.631 0.789 15.169 1.00 86.06 210 GLN A CA 1
ATOM 1719 C C . GLN A 1 210 ? -4.763 -0.091 14.618 1.00 86.06 210 GLN A C 1
ATOM 1721 O O . GLN A 1 210 ? -4.594 -0.715 13.573 1.00 86.06 210 GLN A O 1
ATOM 1726 N N . ILE A 1 211 ? -5.944 -0.050 15.233 1.00 90.19 211 ILE A N 1
ATOM 1727 C CA . ILE A 1 211 ? -7.160 -0.709 14.739 1.00 90.19 211 ILE A CA 1
ATOM 1728 C C . ILE A 1 211 ? -7.516 -0.222 13.331 1.00 90.19 211 ILE A C 1
ATOM 1730 O O . ILE A 1 211 ? -7.784 -1.018 12.431 1.00 90.19 211 ILE A O 1
ATOM 1734 N N . ILE A 1 212 ? -7.473 1.091 13.089 1.00 87.38 212 ILE A N 1
ATOM 1735 C CA . ILE A 1 212 ? -7.729 1.657 11.760 1.00 87.38 212 ILE A CA 1
ATOM 1736 C C . ILE A 1 212 ? -6.682 1.180 10.750 1.00 87.38 212 ILE A C 1
ATOM 1738 O O . ILE A 1 212 ? -7.007 0.956 9.585 1.00 87.38 212 ILE A O 1
ATOM 1742 N N . PHE A 1 213 ? -5.430 1.005 11.163 1.00 80.50 213 PHE A N 1
ATOM 1743 C CA . PHE A 1 213 ? -4.411 0.411 10.306 1.00 80.50 213 PHE A CA 1
ATOM 1744 C C . PHE A 1 213 ? -4.726 -1.058 9.980 1.00 80.50 213 PHE A C 1
ATOM 1746 O O . PHE A 1 213 ? -4.679 -1.425 8.808 1.00 80.50 213 PHE A O 1
ATOM 1753 N N . HIS A 1 214 ? -5.126 -1.867 10.964 1.00 86.19 214 HIS A N 1
ATOM 1754 C CA . HIS A 1 214 ? -5.510 -3.270 10.767 1.00 86.19 214 HIS A CA 1
ATOM 1755 C C . HIS A 1 214 ? -6.765 -3.426 9.889 1.00 86.19 214 HIS A C 1
ATOM 1757 O O . HIS A 1 214 ? -6.786 -4.269 9.002 1.00 86.19 214 HIS A O 1
ATOM 1763 N N . THR A 1 215 ? -7.782 -2.574 10.044 1.00 81.62 215 THR A N 1
ATOM 1764 C CA . THR A 1 215 ? -8.984 -2.590 9.180 1.00 81.62 215 THR A CA 1
ATOM 1765 C C . THR A 1 215 ? -8.692 -2.117 7.753 1.00 81.62 215 THR A C 1
ATOM 1767 O O . THR A 1 215 ? -9.290 -2.595 6.793 1.00 81.62 215 THR A O 1
ATOM 1770 N N . LYS A 1 216 ? -7.731 -1.201 7.575 1.00 68.44 216 LYS A N 1
ATOM 1771 C CA . LYS A 1 216 ? -7.277 -0.741 6.253 1.00 68.44 216 LYS A CA 1
ATOM 1772 C C . LYS A 1 216 ? -6.565 -1.818 5.442 1.00 68.44 216 LYS A C 1
ATOM 1774 O O . LYS A 1 216 ? -6.458 -1.649 4.229 1.00 68.44 216 LYS A O 1
ATOM 1779 N N . PHE A 1 217 ? -6.063 -2.880 6.069 1.00 61.16 217 PHE A N 1
ATOM 1780 C CA . PHE A 1 217 ? -5.460 -3.989 5.334 1.00 61.16 217 PHE A CA 1
ATOM 1781 C C . PHE A 1 217 ? -6.430 -4.680 4.402 1.00 61.16 217 PHE A C 1
ATOM 1783 O O . PHE A 1 217 ? -6.024 -5.107 3.331 1.00 61.16 217 PHE A O 1
ATOM 1790 N N . GLU A 1 218 ? -7.686 -4.771 4.810 1.00 53.16 218 GLU A N 1
ATOM 1791 C CA . GLU A 1 218 ? -8.710 -5.509 4.091 1.00 53.16 218 GLU A CA 1
ATOM 1792 C C . GLU A 1 218 ? -9.236 -4.700 2.886 1.00 53.16 218 GLU A C 1
ATOM 1794 O O . GLU A 1 218 ? -9.322 -5.224 1.778 1.00 53.16 218 GLU A O 1
ATOM 1799 N N . GLU A 1 219 ? -9.386 -3.378 3.027 1.00 50.34 219 GLU A N 1
ATOM 1800 C CA . GLU A 1 219 ? -9.839 -2.516 1.924 1.00 50.34 219 GLU A CA 1
ATOM 1801 C C . GLU A 1 219 ? -8.721 -2.003 0.999 1.00 50.34 219 GLU A C 1
ATOM 1803 O O . GLU A 1 219 ? -8.898 -1.961 -0.221 1.00 50.34 219 GLU A O 1
ATOM 1808 N N . ASN A 1 220 ? -7.535 -1.650 1.521 1.00 46.72 220 ASN A N 1
ATOM 1809 C CA . ASN A 1 220 ? -6.401 -1.305 0.647 1.00 46.72 220 ASN A CA 1
ATOM 1810 C C . ASN A 1 220 ? -5.912 -2.528 -0.145 1.00 46.72 220 ASN A C 1
ATOM 1812 O O . ASN A 1 220 ? -5.291 -2.363 -1.194 1.00 46.72 220 ASN A O 1
ATOM 1816 N N . PHE A 1 221 ? -6.222 -3.742 0.324 1.00 44.19 221 PHE A N 1
ATOM 1817 C CA . PHE A 1 221 ? -6.008 -4.988 -0.402 1.00 44.19 221 PHE A CA 1
ATOM 1818 C C . PHE A 1 221 ? -6.841 -5.057 -1.690 1.00 44.19 221 PHE A C 1
ATOM 1820 O O . PHE A 1 221 ? -6.283 -5.398 -2.733 1.00 44.19 221 PHE A O 1
ATOM 1827 N N . HIS A 1 222 ? -8.113 -4.639 -1.672 1.00 39.56 222 HIS A N 1
ATOM 1828 C CA . HIS A 1 222 ? -8.953 -4.611 -2.874 1.00 39.56 222 HIS A CA 1
ATOM 1829 C C . HIS A 1 222 ? -8.457 -3.612 -3.938 1.00 39.56 222 HIS A C 1
ATOM 1831 O O . HIS A 1 222 ? -8.581 -3.883 -5.130 1.00 39.56 222 HIS A O 1
ATOM 1837 N N . MET A 1 223 ? -7.795 -2.516 -3.543 1.00 39.53 223 MET A N 1
ATOM 1838 C CA . MET A 1 223 ? -7.104 -1.609 -4.480 1.00 39.53 223 MET A CA 1
ATOM 1839 C C . MET A 1 223 ? -5.767 -2.166 -5.010 1.00 39.53 223 MET A C 1
ATOM 1841 O O . MET A 1 223 ? -5.259 -1.697 -6.026 1.00 39.53 223 MET A O 1
ATOM 1845 N N . CYS A 1 224 ? -5.188 -3.182 -4.362 1.00 37.56 224 CYS A N 1
ATOM 1846 C CA . CYS A 1 224 ? -4.015 -3.913 -4.855 1.00 37.56 224 CYS A CA 1
ATOM 1847 C C . CYS A 1 224 ? -4.380 -5.064 -5.822 1.00 37.56 224 CYS A C 1
ATOM 1849 O O . CYS A 1 224 ? -3.495 -5.816 -6.241 1.00 37.56 224 CYS A O 1
ATOM 1851 N N . LEU A 1 225 ? -5.662 -5.228 -6.190 1.00 35.41 225 LEU A N 1
ATOM 1852 C CA . LEU A 1 225 ? -6.163 -6.386 -6.942 1.00 35.41 225 LEU A CA 1
ATOM 1853 C C . LEU A 1 225 ? -5.998 -6.370 -8.475 1.00 35.41 225 LEU A C 1
ATOM 1855 O O . LEU A 1 225 ? -6.453 -7.308 -9.127 1.00 35.41 225 LEU A O 1
ATOM 1859 N N . GLU A 1 226 ? -5.213 -5.491 -9.091 1.00 35.78 226 GLU A N 1
ATOM 1860 C CA . GLU A 1 226 ? -4.943 -5.564 -10.548 1.00 35.78 226 GLU A CA 1
ATOM 1861 C C . GLU A 1 226 ? -3.662 -6.404 -10.858 1.00 35.78 226 GLU A C 1
ATOM 1863 O O . GLU A 1 226 ? -2.694 -6.365 -10.102 1.00 35.78 226 GLU A O 1
ATOM 1868 N N . PHE A 1 227 ? -3.729 -7.366 -11.805 1.00 48.66 227 PHE A N 1
ATOM 1869 C CA . PHE A 1 227 ? -2.811 -8.536 -12.044 1.00 48.66 227 PHE A CA 1
ATOM 1870 C C . PHE A 1 227 ? -1.915 -8.355 -13.329 1.00 48.66 227 PHE A C 1
ATOM 1872 O O . PHE A 1 227 ? -2.263 -7.478 -14.112 1.00 48.66 227 PHE A O 1
ATOM 1879 N N . PRO A 1 228 ? -0.959 -9.257 -13.738 1.00 43.41 228 PRO A N 1
ATOM 1880 C CA . PRO A 1 228 ? 0.329 -9.719 -13.136 1.00 43.41 228 PRO A CA 1
ATOM 1881 C C . PRO A 1 228 ? 1.574 -9.859 -14.119 1.00 43.41 228 PRO A C 1
ATOM 1883 O O . PRO A 1 228 ? 1.398 -9.941 -15.327 1.00 43.41 228 PRO A O 1
ATOM 1886 N N . GLY A 1 229 ? 2.823 -10.024 -13.599 1.00 40.53 229 GLY A N 1
ATOM 1887 C CA . GLY A 1 229 ? 3.830 -11.075 -13.992 1.00 40.53 229 GLY A CA 1
ATOM 1888 C C . GLY A 1 229 ? 5.005 -10.892 -15.021 1.00 40.53 229 GLY A C 1
ATOM 1889 O O . GLY A 1 229 ? 4.786 -11.099 -16.202 1.00 40.53 229 GLY A O 1
ATOM 1890 N N . GLN A 1 230 ? 6.258 -10.690 -14.526 1.00 40.34 230 GLN A N 1
ATOM 1891 C CA . GLN A 1 230 ? 7.657 -11.058 -14.984 1.00 40.34 230 GLN A CA 1
ATOM 1892 C C . GLN A 1 230 ? 8.133 -10.904 -16.472 1.00 40.34 230 GLN A C 1
ATOM 1894 O O . GLN A 1 230 ? 7.404 -11.192 -17.403 1.00 40.34 230 GLN A O 1
ATOM 1899 N N . ASN A 1 231 ? 9.377 -10.470 -16.806 1.00 33.66 231 ASN A N 1
ATOM 1900 C CA . ASN A 1 231 ? 10.550 -11.383 -16.805 1.00 33.66 231 ASN A CA 1
ATOM 1901 C C . ASN A 1 231 ? 11.985 -10.763 -16.787 1.00 33.66 231 ASN A C 1
ATOM 1903 O O . ASN A 1 231 ? 12.889 -11.254 -17.457 1.00 33.66 231 ASN A O 1
ATOM 1907 N N . ARG A 1 232 ? 12.217 -9.679 -16.028 1.00 48.47 232 ARG A N 1
ATOM 1908 C CA . ARG A 1 232 ? 13.293 -9.591 -14.998 1.00 48.47 232 ARG A CA 1
ATOM 1909 C C . ARG A 1 232 ? 13.535 -8.169 -14.484 1.00 48.47 232 ARG A C 1
ATOM 1911 O O . ARG A 1 232 ? 13.798 -8.076 -13.307 1.00 48.47 232 ARG A O 1
ATOM 1918 N N . TYR A 1 233 ? 13.343 -7.096 -15.264 1.00 49.03 233 TYR A N 1
ATOM 1919 C CA . TYR A 1 233 ? 13.205 -5.705 -14.743 1.00 49.03 233 TYR A CA 1
ATOM 1920 C C . TYR A 1 233 ? 12.412 -4.769 -15.688 1.00 49.03 233 TYR A C 1
ATOM 1922 O O . TYR A 1 233 ? 11.805 -3.800 -15.236 1.00 49.03 233 TYR A O 1
ATOM 1930 N N . ILE A 1 234 ? 12.366 -5.071 -16.995 1.00 46.75 234 ILE A N 1
ATOM 1931 C CA . ILE A 1 234 ? 11.786 -4.202 -18.044 1.00 46.75 234 ILE A CA 1
ATOM 1932 C C . ILE A 1 234 ? 10.244 -4.203 -18.054 1.00 46.75 234 ILE A C 1
ATOM 1934 O O . ILE A 1 234 ? 9.633 -3.192 -18.377 1.00 46.75 234 ILE A O 1
ATOM 1938 N N . ILE A 1 235 ? 9.592 -5.283 -17.610 1.00 53.59 235 ILE A N 1
ATOM 1939 C CA . ILE A 1 235 ? 8.118 -5.358 -17.559 1.00 53.59 235 ILE A CA 1
ATOM 1940 C C . ILE A 1 235 ? 7.488 -4.350 -16.570 1.00 53.59 235 ILE A C 1
ATOM 1942 O O . ILE A 1 235 ? 6.300 -4.055 -16.661 1.00 53.59 235 ILE A O 1
ATOM 1946 N N . SER A 1 236 ? 8.277 -3.778 -15.650 1.00 51.84 236 SER A N 1
ATOM 1947 C CA . SER A 1 236 ? 7.812 -2.735 -14.721 1.00 51.84 236 SER A CA 1
ATOM 1948 C C . SER A 1 236 ? 7.232 -1.516 -15.448 1.00 51.84 236 SER A C 1
ATOM 1950 O O . SER A 1 236 ? 6.277 -0.914 -14.965 1.00 51.84 236 SER A O 1
ATOM 1952 N N . PHE A 1 237 ? 7.745 -1.189 -16.637 1.00 53.09 237 PHE A N 1
ATOM 1953 C CA . PHE A 1 237 ? 7.284 -0.053 -17.432 1.00 53.09 237 PHE A CA 1
ATOM 1954 C C . PHE A 1 237 ? 5.844 -0.225 -17.968 1.00 53.09 237 PHE A C 1
ATOM 1956 O O . PHE A 1 237 ? 5.009 0.638 -17.682 1.00 53.09 237 PHE A O 1
ATOM 1963 N N . PRO A 1 238 ? 5.484 -1.330 -18.655 1.00 52.38 238 PRO A N 1
ATOM 1964 C CA . PRO A 1 238 ? 4.087 -1.613 -18.984 1.00 52.38 238 PRO A CA 1
ATOM 1965 C C . PRO A 1 238 ? 3.193 -1.781 -17.745 1.00 52.38 238 PRO A C 1
ATOM 1967 O O . PRO A 1 238 ? 2.047 -1.345 -17.761 1.00 52.38 238 PRO A O 1
ATOM 1970 N N . LEU A 1 239 ? 3.695 -2.348 -16.643 1.00 55.84 239 LEU A N 1
ATOM 1971 C CA . LEU A 1 239 ? 2.892 -2.530 -15.425 1.00 55.84 239 LEU A CA 1
ATOM 1972 C C . LEU A 1 239 ? 2.541 -1.205 -14.734 1.00 55.84 239 LEU A C 1
ATOM 1974 O O . LEU A 1 239 ? 1.399 -1.033 -14.319 1.00 55.84 239 LEU A O 1
ATOM 1978 N N . ILE A 1 240 ? 3.449 -0.223 -14.693 1.00 58.97 240 ILE A N 1
ATOM 1979 C CA . ILE A 1 240 ? 3.138 1.134 -14.198 1.00 58.97 240 ILE A CA 1
ATOM 1980 C C . ILE A 1 240 ? 2.020 1.787 -15.019 1.00 58.97 240 ILE A C 1
ATOM 1982 O O . ILE A 1 240 ? 1.265 2.599 -14.487 1.00 58.97 240 ILE A O 1
ATOM 1986 N N . CYS A 1 241 ? 1.853 1.423 -16.293 1.00 55.50 241 CYS A N 1
ATOM 1987 C CA . CYS A 1 241 ? 0.766 1.961 -17.107 1.00 55.50 241 CYS A CA 1
ATOM 1988 C C . CYS A 1 241 ? -0.619 1.544 -16.580 1.00 55.50 241 CYS A C 1
ATOM 1990 O O . CYS A 1 241 ? -1.579 2.288 -16.771 1.00 55.50 241 CYS A O 1
ATOM 1992 N N . SER A 1 242 ? -0.732 0.433 -15.838 1.00 60.12 242 SER A N 1
ATOM 1993 C CA . SER A 1 242 ? -1.971 0.097 -15.116 1.00 60.12 242 SER A CA 1
ATOM 1994 C C . SER A 1 242 ? -2.321 1.151 -14.053 1.00 60.12 242 SER A C 1
ATOM 1996 O O . SER A 1 242 ? -3.485 1.520 -13.908 1.00 60.12 242 SER A O 1
ATOM 1998 N N . HIS A 1 243 ? -1.315 1.757 -13.407 1.00 64.62 243 HIS A N 1
ATOM 1999 C CA . HIS A 1 243 ? -1.508 2.798 -12.391 1.00 64.62 243 HIS A CA 1
ATOM 2000 C C . HIS A 1 243 ? -2.027 4.119 -12.973 1.00 64.62 243 HIS A C 1
ATOM 2002 O O . HIS A 1 243 ? -2.506 4.962 -12.218 1.00 64.62 243 HIS A O 1
ATOM 2008 N N . MET A 1 244 ? -1.964 4.321 -14.294 1.00 69.75 244 MET A N 1
ATOM 2009 C CA . MET A 1 244 ? -2.470 5.547 -14.920 1.00 69.75 244 MET A CA 1
ATOM 2010 C C . MET A 1 244 ? -3.978 5.715 -14.705 1.00 69.75 244 MET A C 1
ATOM 2012 O O . MET A 1 244 ? -4.450 6.834 -14.574 1.00 69.75 244 MET A O 1
ATOM 2016 N N . GLN A 1 245 ? -4.748 4.630 -14.578 1.00 68.75 245 GLN A N 1
ATOM 2017 C CA . GLN A 1 245 ? -6.183 4.748 -14.291 1.00 68.75 245 GLN A CA 1
ATOM 2018 C C . GLN A 1 245 ? -6.460 5.276 -12.874 1.00 68.75 245 GLN A C 1
ATOM 2020 O O . GLN A 1 245 ? -7.478 5.932 -12.655 1.00 68.75 245 GLN A O 1
ATOM 2025 N N . ALA A 1 246 ? -5.534 5.074 -11.932 1.00 68.31 246 ALA A N 1
ATOM 2026 C CA . ALA A 1 246 ? -5.666 5.544 -10.556 1.00 68.31 246 ALA A CA 1
ATOM 2027 C C . ALA A 1 246 ? -5.488 7.066 -10.403 1.00 68.31 246 ALA A C 1
ATOM 2029 O O . ALA A 1 246 ? -5.766 7.592 -9.328 1.00 68.31 246 ALA A O 1
ATOM 2030 N N . CYS A 1 247 ? -5.029 7.785 -11.439 1.00 76.38 247 CYS A N 1
ATOM 2031 C CA . CYS A 1 247 ? -4.983 9.250 -11.407 1.00 76.38 247 CYS A CA 1
ATOM 2032 C C . CYS A 1 247 ? -6.282 9.917 -11.881 1.00 76.38 247 CYS A C 1
ATOM 2034 O O . CYS A 1 247 ? -6.364 11.140 -11.835 1.00 76.38 247 CYS A O 1
ATOM 2036 N N . THR A 1 248 ? -7.277 9.133 -12.308 1.00 79.25 248 THR A N 1
ATOM 2037 C CA . THR A 1 248 ? -8.589 9.645 -12.730 1.00 79.25 248 THR A CA 1
ATOM 2038 C C . THR A 1 248 ? -9.499 9.883 -11.528 1.00 79.25 248 THR A C 1
ATOM 2040 O O . THR A 1 248 ? -9.406 9.188 -10.515 1.00 79.25 248 THR A O 1
ATOM 2043 N N . HIS A 1 249 ? -10.393 10.866 -11.634 1.00 81.44 249 HIS A N 1
ATOM 2044 C CA . H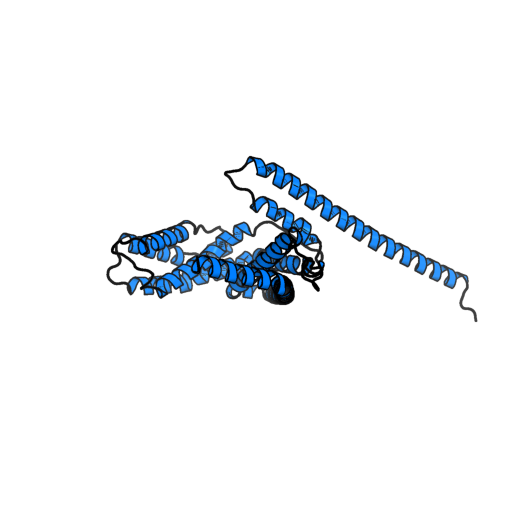IS A 1 249 ? -11.346 11.208 -10.579 1.00 81.44 249 HIS A CA 1
ATOM 2045 C C . HIS A 1 249 ? -12.777 11.254 -11.129 1.00 81.44 249 HIS A C 1
ATOM 2047 O O . HIS A 1 249 ? -12.991 11.684 -12.258 1.00 81.44 249 HIS A O 1
ATOM 2053 N N . GLU A 1 250 ? -13.780 10.879 -10.326 1.00 80.00 250 GLU A N 1
ATOM 2054 C CA . GLU A 1 250 ? -15.196 10.857 -10.754 1.00 80.00 250 GLU A CA 1
ATOM 2055 C C . GLU A 1 250 ? -15.736 12.235 -11.179 1.00 80.00 250 GLU A C 1
ATOM 2057 O O . GLU A 1 250 ? -16.684 12.320 -11.950 1.00 80.00 250 GLU A O 1
ATOM 2062 N N . ILE A 1 251 ? -15.106 13.312 -10.703 1.00 82.75 251 ILE A N 1
ATOM 2063 C CA . ILE A 1 251 ? -15.441 14.710 -11.041 1.00 82.75 251 ILE A CA 1
ATOM 2064 C C . ILE A 1 251 ? -14.872 15.131 -12.412 1.00 82.75 251 ILE A C 1
ATOM 2066 O O . ILE A 1 251 ? -15.317 16.127 -12.967 1.00 82.75 251 ILE A O 1
ATOM 2070 N N . CYS A 1 252 ? -13.914 14.382 -12.965 1.00 84.31 252 CYS A N 1
ATOM 2071 C CA . CYS A 1 252 ? -13.325 14.625 -14.285 1.00 84.31 252 CYS A CA 1
ATOM 2072 C C . CYS A 1 252 ? -13.427 13.341 -15.136 1.00 84.31 252 CYS A C 1
ATOM 2074 O O . CYS A 1 252 ? -12.426 12.666 -15.385 1.00 84.31 252 CYS A O 1
ATOM 2076 N N . PRO A 1 253 ? -14.635 12.898 -15.529 1.00 88.19 253 PRO A N 1
ATOM 2077 C CA . PRO A 1 253 ? -14.786 11.688 -16.339 1.00 88.19 253 PRO A CA 1
ATOM 2078 C C . PRO A 1 253 ? -14.216 11.839 -17.760 1.00 88.19 253 PRO A C 1
ATOM 2080 O O . PRO A 1 253 ? -13.893 10.834 -18.397 1.00 88.19 253 PRO A O 1
ATOM 2083 N N . GLU A 1 254 ? -14.072 13.068 -18.260 1.00 89.25 254 GLU A N 1
ATOM 2084 C CA . GLU A 1 254 ? -13.646 13.385 -19.625 1.00 89.25 254 GLU A CA 1
ATOM 2085 C C . GLU A 1 254 ? -12.204 12.938 -19.901 1.00 89.25 254 GLU A C 1
ATOM 2087 O O . GLU A 1 254 ? -11.900 12.432 -20.982 1.00 89.25 254 GLU A O 1
ATOM 2092 N N . GLU A 1 255 ? -11.306 13.053 -18.918 1.00 87.75 255 GLU A N 1
ATOM 2093 C CA . GLU A 1 255 ? -9.907 12.624 -19.061 1.00 87.75 255 GLU A CA 1
ATOM 2094 C C . GLU A 1 255 ? -9.740 11.096 -19.013 1.00 87.75 255 GLU A C 1
ATOM 2096 O O . GLU A 1 255 ? -8.745 10.568 -19.518 1.00 87.75 255 GLU A O 1
ATOM 2101 N N . ARG A 1 256 ? -10.715 10.359 -18.456 1.00 85.31 256 ARG A N 1
ATOM 2102 C CA . ARG A 1 256 ? -10.592 8.918 -18.180 1.00 85.31 256 ARG A CA 1
ATOM 2103 C C . ARG A 1 256 ? -10.368 8.094 -19.444 1.00 85.31 256 ARG A C 1
ATOM 2105 O O . ARG A 1 256 ? -9.529 7.193 -19.445 1.00 85.31 256 ARG A O 1
ATOM 2112 N N . TYR A 1 257 ? -11.096 8.404 -20.517 1.00 84.94 257 TYR A N 1
ATOM 2113 C CA . TYR A 1 257 ? -10.923 7.727 -21.805 1.00 84.94 257 TYR A CA 1
ATOM 2114 C C . TYR A 1 257 ? -9.527 7.991 -22.382 1.00 84.94 257 TYR A C 1
ATOM 2116 O O . TYR A 1 257 ? -8.815 7.055 -22.736 1.00 84.94 257 TYR A O 1
ATOM 2124 N N . HIS A 1 258 ? -9.096 9.254 -22.397 1.00 85.25 258 HIS A N 1
ATOM 2125 C CA . HIS A 1 258 ? -7.795 9.648 -22.937 1.00 85.25 258 HIS A CA 1
ATOM 2126 C C . HIS A 1 258 ? -6.622 9.027 -22.168 1.00 85.25 258 HIS A C 1
ATOM 2128 O O . HIS A 1 258 ? -5.671 8.542 -22.782 1.00 85.25 258 HIS A O 1
ATOM 2134 N N . ILE A 1 259 ? -6.700 8.997 -20.835 1.00 82.12 259 ILE A N 1
ATOM 2135 C CA . ILE A 1 259 ? -5.679 8.389 -19.974 1.00 82.12 259 ILE A CA 1
ATOM 2136 C C . ILE A 1 259 ? -5.608 6.872 -20.199 1.00 82.12 259 ILE A C 1
ATOM 2138 O O . ILE A 1 259 ? -4.510 6.321 -20.289 1.00 82.12 259 ILE A O 1
ATOM 2142 N N . ARG A 1 260 ? -6.756 6.196 -20.357 1.00 77.44 260 ARG A N 1
ATOM 2143 C CA . ARG A 1 260 ? -6.813 4.756 -20.652 1.00 77.44 260 ARG A CA 1
ATOM 2144 C C . ARG A 1 260 ? -6.253 4.416 -22.035 1.00 77.44 260 ARG A C 1
ATOM 2146 O O . ARG A 1 260 ? -5.449 3.499 -22.154 1.00 77.44 260 ARG A O 1
ATOM 2153 N N . GLU A 1 261 ? -6.634 5.149 -23.075 1.00 81.88 261 GLU A N 1
ATOM 2154 C CA . GLU A 1 261 ? -6.099 4.922 -24.425 1.00 81.88 261 GLU A CA 1
ATOM 2155 C C . GLU A 1 261 ? -4.584 5.148 -24.466 1.00 81.88 261 GLU A C 1
ATOM 2157 O O . GLU A 1 261 ? -3.831 4.369 -25.058 1.00 81.88 261 GLU A O 1
ATOM 2162 N N . ARG A 1 262 ? -4.107 6.187 -23.768 1.00 76.44 262 ARG A N 1
ATOM 2163 C CA . ARG A 1 262 ? -2.675 6.456 -23.662 1.00 76.44 262 ARG A CA 1
ATOM 2164 C C . ARG A 1 262 ? -1.943 5.337 -22.927 1.00 76.44 262 ARG A C 1
ATOM 2166 O O . ARG A 1 262 ? -0.865 4.955 -23.377 1.00 76.44 262 ARG A O 1
ATOM 2173 N N . SER A 1 263 ? -2.506 4.801 -21.844 1.00 71.38 263 SER A N 1
ATOM 2174 C CA . SER A 1 263 ? -1.881 3.701 -21.108 1.00 71.38 263 SER A CA 1
ATOM 2175 C C . SER A 1 263 ? -1.785 2.432 -21.957 1.00 71.38 263 SER A C 1
ATOM 2177 O O . SER A 1 263 ? -0.706 1.849 -22.030 1.00 71.38 263 SER A O 1
ATOM 2179 N N . LEU A 1 264 ? -2.847 2.061 -22.682 1.00 73.50 264 LEU A N 1
ATOM 2180 C CA . LEU A 1 264 ? -2.848 0.915 -23.603 1.00 73.50 264 LEU A CA 1
ATOM 2181 C C . LEU A 1 264 ? -1.810 1.072 -24.724 1.00 73.50 264 LEU A C 1
ATOM 2183 O O . LEU A 1 264 ? -1.063 0.139 -25.016 1.00 73.50 264 LEU A O 1
ATOM 2187 N N . SER A 1 265 ? -1.714 2.266 -25.316 1.00 74.12 265 SER A N 1
ATOM 2188 C CA . SER A 1 265 ? -0.718 2.570 -26.349 1.00 74.12 265 SER A CA 1
ATOM 2189 C C . SER A 1 265 ? 0.719 2.417 -25.836 1.00 74.12 265 SER A C 1
ATOM 2191 O O . SER A 1 265 ? 1.558 1.824 -26.515 1.00 74.12 265 SER A O 1
ATOM 2193 N N . VAL A 1 266 ? 1.004 2.914 -24.629 1.00 65.31 266 VAL A N 1
ATOM 2194 C CA . VAL A 1 266 ? 2.338 2.828 -24.017 1.00 65.31 266 VAL A CA 1
ATOM 2195 C C . VAL A 1 266 ? 2.678 1.386 -23.613 1.00 65.31 266 VAL A C 1
ATOM 2197 O O . VAL A 1 266 ? 3.814 0.957 -23.806 1.00 65.31 266 VAL A O 1
ATOM 2200 N N . VAL A 1 267 ? 1.704 0.605 -23.129 1.00 68.12 267 VAL A N 1
ATOM 2201 C CA . VAL A 1 267 ? 1.882 -0.837 -22.869 1.00 68.12 267 VAL A CA 1
ATOM 2202 C C . VAL A 1 267 ? 2.280 -1.575 -24.142 1.00 68.12 267 VAL A C 1
ATOM 2204 O O . VAL A 1 267 ? 3.291 -2.275 -24.135 1.00 68.12 267 VAL A O 1
ATOM 2207 N N . ASN A 1 268 ? 1.527 -1.394 -25.231 1.00 65.50 268 ASN A N 1
ATOM 2208 C CA . ASN A 1 268 ? 1.818 -2.054 -26.505 1.00 65.50 268 ASN A CA 1
ATOM 2209 C C . ASN A 1 268 ? 3.216 -1.694 -27.015 1.00 65.50 268 ASN A C 1
ATOM 2211 O O . ASN A 1 268 ? 3.973 -2.587 -27.380 1.00 65.50 268 ASN A O 1
ATOM 2215 N N . MET A 1 269 ? 3.594 -0.413 -26.941 1.00 68.56 269 MET A N 1
ATOM 2216 C CA . MET A 1 269 ? 4.942 0.038 -27.294 1.00 68.56 269 MET A CA 1
ATOM 2217 C C . MET A 1 269 ? 6.020 -0.709 -26.496 1.00 68.56 269 MET A C 1
ATOM 2219 O O . MET A 1 269 ? 6.958 -1.243 -27.083 1.00 68.56 269 MET A O 1
ATOM 2223 N N . PHE A 1 270 ? 5.898 -0.780 -25.166 1.00 62.56 270 PHE A N 1
ATOM 2224 C CA . PHE A 1 270 ? 6.896 -1.473 -24.350 1.00 62.56 270 PHE A CA 1
ATOM 2225 C C . PHE A 1 270 ? 6.968 -2.974 -24.656 1.00 62.56 270 PHE A C 1
ATOM 2227 O O . PHE A 1 270 ? 8.068 -3.521 -24.736 1.00 62.56 270 PHE A O 1
ATOM 2234 N N . LEU A 1 271 ? 5.824 -3.639 -24.843 1.00 63.50 271 LEU A N 1
ATOM 2235 C CA . LEU A 1 271 ? 5.779 -5.067 -25.171 1.00 63.50 271 LEU A CA 1
ATOM 2236 C C . LEU A 1 271 ? 6.393 -5.360 -26.547 1.00 63.50 271 LEU A C 1
ATOM 2238 O O . LEU A 1 271 ? 7.127 -6.338 -26.691 1.00 63.50 271 LEU A O 1
ATOM 2242 N N . GLU A 1 272 ? 6.146 -4.503 -27.539 1.00 64.19 272 GLU A N 1
ATOM 2243 C CA . GLU A 1 272 ? 6.752 -4.616 -28.867 1.00 64.19 272 GLU A CA 1
ATOM 2244 C C . GLU A 1 272 ? 8.273 -4.461 -28.820 1.00 64.19 272 GLU A C 1
ATOM 2246 O O . GLU A 1 272 ? 8.985 -5.274 -29.408 1.00 64.19 272 GLU A O 1
ATOM 2251 N N . GLU A 1 273 ? 8.788 -3.458 -28.106 1.00 62.56 273 GLU A N 1
ATOM 2252 C CA . GLU A 1 273 ? 10.235 -3.250 -27.978 1.00 62.56 273 GLU A CA 1
ATOM 2253 C C . GLU A 1 273 ? 10.915 -4.409 -27.234 1.00 62.56 273 GLU A C 1
ATOM 2255 O O . GLU A 1 273 ? 11.969 -4.886 -27.657 1.00 62.56 273 GLU A O 1
ATOM 2260 N N . MET A 1 274 ? 10.277 -4.950 -26.190 1.00 65.19 274 MET A N 1
ATOM 2261 C CA . MET A 1 274 ? 10.757 -6.160 -25.514 1.00 65.19 274 MET A CA 1
ATOM 2262 C C . MET A 1 274 ? 10.811 -7.367 -26.461 1.00 65.19 274 MET A C 1
ATOM 2264 O O . MET A 1 274 ? 11.798 -8.106 -26.466 1.00 65.19 274 MET A O 1
ATOM 2268 N N . ALA A 1 275 ? 9.766 -7.574 -27.267 1.00 60.31 275 ALA A N 1
ATOM 2269 C CA . ALA A 1 275 ? 9.704 -8.676 -28.221 1.00 60.31 275 ALA A CA 1
ATOM 2270 C C . ALA A 1 275 ? 10.754 -8.535 -29.336 1.00 60.31 275 ALA A C 1
ATOM 2272 O O . ALA A 1 275 ? 11.390 -9.524 -29.711 1.00 60.31 275 ALA A O 1
ATOM 2273 N N . LYS A 1 276 ? 10.975 -7.312 -29.838 1.00 63.62 276 LYS A N 1
ATOM 2274 C CA . LYS A 1 276 ? 12.026 -7.009 -30.822 1.00 63.62 276 LYS A CA 1
ATOM 2275 C C . LYS A 1 276 ? 13.411 -7.320 -30.266 1.00 63.62 276 LYS A C 1
ATOM 2277 O O . LYS A 1 276 ? 14.188 -7.989 -30.941 1.00 63.62 276 LYS A O 1
ATOM 2282 N N . GLU A 1 277 ? 13.702 -6.910 -29.035 1.00 62.44 277 GLU A N 1
ATOM 2283 C CA . GLU A 1 277 ? 15.012 -7.161 -28.433 1.00 62.44 277 GLU A CA 1
ATOM 2284 C C . GLU A 1 277 ? 15.250 -8.653 -28.164 1.00 62.44 277 GLU A C 1
ATOM 2286 O O . GLU A 1 277 ? 16.312 -9.184 -28.489 1.00 62.44 277 GLU A O 1
ATOM 2291 N N . ALA A 1 278 ? 14.237 -9.377 -27.676 1.00 58.31 278 ALA A N 1
ATOM 2292 C CA . ALA A 1 278 ? 14.318 -10.830 -27.526 1.00 58.31 278 ALA A CA 1
ATOM 2293 C C . ALA A 1 278 ? 14.585 -11.531 -28.870 1.00 58.31 278 ALA A C 1
ATOM 2295 O O . ALA A 1 278 ? 15.436 -12.419 -28.948 1.00 58.31 278 ALA A O 1
ATOM 2296 N N . LYS A 1 279 ? 13.910 -11.101 -29.946 1.00 65.50 279 LYS A N 1
ATOM 2297 C CA . LYS A 1 279 ? 14.162 -11.593 -31.308 1.00 65.50 279 LYS A CA 1
ATOM 2298 C C . LYS A 1 279 ? 15.607 -11.329 -31.743 1.00 65.50 279 LYS A C 1
ATOM 2300 O O . LYS A 1 279 ? 16.225 -12.232 -32.306 1.00 65.50 279 LYS A O 1
ATOM 2305 N N . ASN A 1 280 ? 16.146 -10.135 -31.494 1.00 61.84 280 ASN A N 1
ATOM 2306 C CA . ASN A 1 280 ? 17.521 -9.782 -31.864 1.00 61.84 280 ASN A CA 1
ATOM 2307 C C . ASN A 1 280 ? 18.539 -10.692 -31.164 1.00 61.84 280 ASN A C 1
ATOM 2309 O O . ASN A 1 280 ? 19.427 -11.235 -31.818 1.00 61.84 280 ASN A O 1
ATOM 2313 N N . ILE A 1 281 ? 18.361 -10.929 -29.860 1.00 65.94 281 ILE A N 1
ATOM 2314 C CA . ILE A 1 281 ? 19.220 -11.826 -29.076 1.00 65.94 281 ILE A CA 1
ATOM 2315 C C . ILE A 1 281 ? 19.138 -13.264 -29.604 1.00 65.94 281 ILE A C 1
ATOM 2317 O O . ILE A 1 281 ? 20.169 -13.894 -29.824 1.00 65.94 281 ILE A O 1
ATOM 2321 N N . ILE A 1 282 ? 17.928 -13.783 -29.846 1.00 71.44 282 ILE A N 1
ATOM 2322 C CA . ILE A 1 282 ? 17.742 -15.136 -30.397 1.00 71.44 282 ILE A CA 1
ATOM 2323 C C . ILE A 1 282 ? 18.408 -15.255 -31.770 1.00 71.44 282 ILE A C 1
ATOM 2325 O O . ILE A 1 282 ? 19.078 -16.248 -32.029 1.00 71.44 282 ILE A O 1
ATOM 2329 N N . THR A 1 283 ? 18.267 -14.238 -32.623 1.00 74.56 283 THR A N 1
ATOM 2330 C CA . THR A 1 283 ? 18.891 -14.213 -33.956 1.00 74.56 283 THR A CA 1
ATOM 2331 C C . THR A 1 283 ? 20.412 -14.286 -33.840 1.00 74.56 283 THR A C 1
ATOM 2333 O O . THR A 1 283 ? 21.021 -15.145 -34.467 1.00 74.56 283 THR A O 1
ATOM 2336 N N . ALA A 1 284 ? 21.015 -13.482 -32.958 1.00 70.25 284 ALA A N 1
ATOM 2337 C CA . ALA A 1 284 ? 22.456 -13.518 -32.711 1.00 70.25 284 ALA A CA 1
ATOM 2338 C C . ALA A 1 284 ? 22.933 -14.895 -32.207 1.00 70.25 284 ALA A C 1
ATOM 2340 O O . ALA A 1 284 ? 23.943 -15.413 -32.680 1.00 70.25 284 ALA A O 1
ATOM 2341 N N . ILE A 1 285 ? 22.180 -15.527 -31.297 1.00 78.75 285 ILE A N 1
ATOM 2342 C CA . ILE A 1 285 ? 22.478 -16.888 -30.821 1.00 78.75 285 ILE A CA 1
ATOM 2343 C C . ILE A 1 285 ? 22.378 -17.899 -31.974 1.00 78.75 285 ILE A C 1
ATOM 2345 O O . ILE A 1 285 ? 23.241 -18.766 -32.107 1.00 78.75 285 ILE A O 1
ATOM 2349 N N . CYS A 1 286 ? 21.343 -17.809 -32.812 1.00 80.69 286 CYS A N 1
ATOM 2350 C CA . CYS A 1 286 ? 21.172 -18.683 -33.971 1.00 80.69 286 CYS A CA 1
ATOM 2351 C C . CYS A 1 286 ? 22.325 -18.540 -34.972 1.00 80.69 286 CYS A C 1
ATOM 2353 O O . CYS A 1 286 ? 22.832 -19.558 -35.447 1.00 80.69 286 CYS A O 1
ATOM 2355 N N . ASP A 1 287 ? 22.770 -17.314 -35.247 1.00 84.88 287 ASP A N 1
ATOM 2356 C CA . ASP A 1 287 ? 23.902 -17.042 -36.134 1.00 84.88 287 ASP A CA 1
ATOM 2357 C C . ASP A 1 287 ? 25.195 -17.668 -35.587 1.00 84.88 287 ASP A C 1
ATOM 2359 O O . ASP A 1 287 ? 25.910 -18.366 -36.313 1.00 84.88 287 ASP A O 1
ATOM 2363 N N . GLU A 1 288 ? 25.465 -17.521 -34.285 1.00 84.25 288 GLU A N 1
ATOM 2364 C CA . GLU A 1 288 ? 26.604 -18.176 -33.631 1.00 84.25 288 GLU A CA 1
ATOM 2365 C C . GLU A 1 288 ? 26.528 -19.709 -33.719 1.00 84.25 288 GLU A C 1
ATOM 2367 O O . GLU A 1 288 ? 27.530 -20.367 -34.017 1.00 84.25 288 GLU A O 1
ATOM 2372 N N . GLN A 1 289 ? 25.346 -20.302 -33.514 1.00 79.62 289 GLN A N 1
ATOM 2373 C CA . GLN A 1 289 ? 25.156 -21.753 -33.630 1.00 79.62 289 GLN A CA 1
ATOM 2374 C C . GLN A 1 289 ? 25.341 -22.260 -35.065 1.00 79.62 289 GLN A C 1
ATOM 2376 O O . GLN A 1 289 ? 25.890 -23.351 -35.259 1.00 79.62 289 GLN A O 1
ATOM 2381 N N . CYS A 1 290 ? 24.945 -21.478 -36.072 1.00 86.25 290 CYS A N 1
ATOM 2382 C CA . CYS A 1 290 ? 25.208 -21.797 -37.476 1.00 86.25 290 CYS A CA 1
ATOM 2383 C C . CYS A 1 290 ? 26.717 -21.817 -37.750 1.00 86.25 290 CYS A C 1
ATOM 2385 O O . CYS A 1 290 ? 27.238 -22.816 -38.248 1.00 86.25 290 CYS A O 1
ATOM 2387 N N . ILE A 1 291 ? 27.443 -20.785 -37.304 1.00 88.88 291 ILE A N 1
ATOM 2388 C CA . ILE A 1 291 ? 28.907 -20.699 -37.442 1.00 88.88 291 ILE A CA 1
ATOM 2389 C C . ILE A 1 291 ? 29.605 -21.894 -36.772 1.00 88.88 291 ILE A C 1
ATOM 2391 O O . ILE A 1 291 ? 30.543 -22.471 -37.330 1.00 88.88 291 ILE A O 1
ATOM 2395 N N . LEU A 1 292 ? 29.174 -22.282 -35.569 1.00 82.06 292 LEU A N 1
ATOM 2396 C CA . LEU A 1 292 ? 29.731 -23.438 -34.856 1.00 82.06 292 LEU A CA 1
ATOM 2397 C C . LEU A 1 292 ? 29.433 -24.762 -35.572 1.00 82.06 292 LEU A C 1
ATOM 2399 O O . LEU A 1 292 ? 30.311 -25.625 -35.663 1.00 82.06 292 LEU A O 1
ATOM 2403 N N . SER A 1 293 ? 28.222 -24.914 -36.108 1.00 82.38 293 SER A N 1
ATOM 2404 C CA . SER A 1 293 ? 27.806 -26.103 -36.859 1.00 82.38 293 SER A CA 1
ATOM 2405 C C . SER A 1 293 ? 28.610 -26.272 -38.147 1.00 82.38 293 SER A C 1
ATOM 2407 O O . SER A 1 293 ? 29.057 -27.378 -38.457 1.00 82.38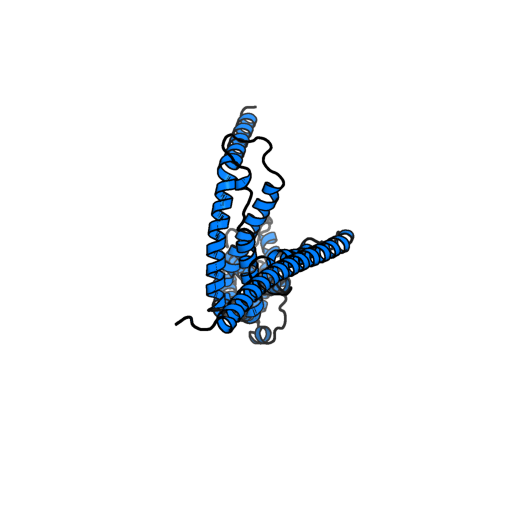 293 SER A O 1
ATOM 2409 N N . ASP A 1 294 ? 28.867 -25.180 -38.862 1.00 81.25 294 ASP A N 1
ATOM 2410 C CA . ASP A 1 294 ? 29.653 -25.206 -40.096 1.00 81.25 294 ASP A CA 1
ATOM 2411 C C . ASP A 1 294 ? 31.131 -25.522 -39.827 1.00 81.25 294 ASP A C 1
ATOM 2413 O O . ASP A 1 294 ? 31.743 -26.313 -40.550 1.00 81.25 294 ASP A O 1
ATOM 2417 N N . LYS A 1 295 ? 31.691 -25.024 -38.715 1.00 75.25 295 LYS A N 1
ATOM 2418 C CA . LYS A 1 295 ? 33.037 -25.413 -38.256 1.00 75.25 295 LYS A CA 1
ATOM 2419 C C . LYS A 1 295 ? 33.144 -26.906 -37.932 1.00 75.25 295 LYS A C 1
ATOM 2421 O O . LYS A 1 295 ? 34.192 -27.503 -38.179 1.00 75.25 295 LYS A O 1
ATOM 2426 N N . LYS A 1 296 ? 32.088 -27.516 -37.382 1.00 66.44 296 LYS A N 1
ATOM 2427 C CA . LYS A 1 296 ? 32.052 -28.960 -37.100 1.00 66.44 296 LYS A CA 1
ATOM 2428 C C . LYS A 1 296 ? 31.996 -29.777 -38.392 1.00 66.44 296 LYS A C 1
ATOM 2430 O O . LYS A 1 296 ? 32.817 -30.670 -38.564 1.00 66.44 296 LYS A O 1
ATOM 2435 N N . LYS A 1 297 ? 31.133 -29.392 -39.340 1.00 63.09 297 LYS A N 1
ATOM 2436 C CA . LYS A 1 297 ? 31.072 -30.017 -40.673 1.00 63.09 297 LYS A CA 1
ATOM 2437 C C . LYS A 1 297 ? 32.417 -29.955 -41.402 1.00 63.09 297 LYS A C 1
ATOM 2439 O O . LYS A 1 297 ? 32.831 -30.954 -41.975 1.00 63.09 297 LYS A O 1
ATOM 2444 N N . MET A 1 298 ? 33.135 -28.829 -41.345 1.00 56.97 298 MET A N 1
ATOM 2445 C CA . MET A 1 298 ? 34.478 -28.733 -41.940 1.00 56.97 298 MET A CA 1
ATOM 2446 C C . MET A 1 298 ? 35.497 -29.680 -41.292 1.00 56.97 298 MET A C 1
ATOM 2448 O O . MET A 1 298 ? 36.322 -30.249 -42.001 1.00 56.97 298 MET A O 1
ATOM 2452 N N . LYS A 1 299 ? 35.451 -29.872 -39.967 1.00 58.31 299 LYS A N 1
ATOM 2453 C CA . LYS A 1 299 ? 36.325 -30.834 -39.274 1.00 58.31 299 LYS A CA 1
ATOM 2454 C C . LYS A 1 299 ? 35.990 -32.285 -39.621 1.00 58.31 299 LYS A C 1
ATOM 2456 O O . LYS A 1 299 ? 36.908 -33.071 -39.825 1.00 58.31 299 LYS A O 1
ATOM 2461 N N . ASP A 1 300 ? 34.707 -32.619 -39.731 1.00 58.06 300 ASP A N 1
ATOM 2462 C CA . ASP A 1 300 ? 34.260 -33.973 -40.081 1.00 58.06 300 ASP A CA 1
ATOM 2463 C C . ASP A 1 300 ? 34.606 -34.333 -41.543 1.00 58.06 300 ASP A C 1
ATOM 2465 O O . ASP A 1 300 ? 34.900 -35.488 -41.840 1.00 58.06 300 ASP A O 1
ATOM 2469 N N . VAL A 1 301 ? 34.641 -33.344 -42.448 1.00 58.34 301 VAL A N 1
ATOM 2470 C CA . VAL A 1 301 ? 35.042 -33.519 -43.861 1.00 58.34 301 VAL A CA 1
ATOM 2471 C C . VAL A 1 301 ? 36.562 -33.645 -44.039 1.00 58.34 301 VAL A C 1
ATOM 2473 O O . VAL A 1 301 ? 37.008 -34.319 -44.964 1.00 58.34 301 VAL A O 1
ATOM 2476 N N . LEU A 1 302 ? 37.369 -33.022 -43.174 1.00 56.81 302 LEU A N 1
ATOM 2477 C CA . LEU A 1 302 ? 38.835 -33.053 -43.279 1.00 56.81 302 LEU A CA 1
ATOM 2478 C C . LEU A 1 302 ? 39.492 -34.248 -42.559 1.00 56.81 302 LEU A C 1
ATOM 2480 O O . LEU A 1 302 ? 40.670 -34.504 -42.798 1.00 56.81 302 LEU A O 1
ATOM 2484 N N . GLY A 1 303 ? 38.744 -35.004 -41.743 1.00 51.75 303 GLY A N 1
ATOM 2485 C CA . GLY A 1 303 ? 39.240 -36.159 -40.980 1.00 51.75 303 GLY A CA 1
ATOM 2486 C C . GLY A 1 303 ? 40.307 -35.797 -39.926 1.00 51.75 303 GLY A C 1
ATOM 2487 O O . GLY A 1 303 ? 40.864 -34.698 -39.948 1.00 51.75 303 GLY A O 1
ATOM 2488 N N . PRO A 1 304 ? 40.619 -36.684 -38.958 1.00 52.69 304 PRO A N 1
ATOM 2489 C CA . PRO A 1 304 ? 41.788 -36.485 -38.113 1.00 52.69 304 PRO A CA 1
ATOM 2490 C C . PRO A 1 304 ? 43.032 -36.595 -38.998 1.00 52.69 304 PRO A C 1
ATOM 2492 O O . PRO A 1 304 ? 43.348 -37.665 -39.516 1.00 52.69 304 PRO A O 1
ATOM 2495 N N . SER A 1 305 ? 43.718 -35.473 -39.194 1.00 57.66 305 SER A N 1
ATOM 2496 C CA . SER A 1 305 ? 45.084 -35.463 -39.703 1.00 57.66 305 SER A CA 1
ATOM 2497 C C . SER A 1 305 ? 45.951 -36.273 -38.735 1.00 57.66 305 SER A C 1
ATOM 2499 O O . SER A 1 305 ? 46.187 -35.818 -37.612 1.00 57.66 305 SER A O 1
ATOM 2501 N N . TRP A 1 306 ? 46.331 -37.484 -39.153 1.00 45.75 306 TRP A N 1
ATOM 2502 C CA . TRP A 1 306 ? 47.429 -38.255 -38.569 1.00 45.75 306 TRP A CA 1
ATOM 2503 C C . TRP A 1 306 ? 48.758 -37.550 -38.833 1.00 45.75 306 TRP A C 1
ATOM 2505 O O . TRP A 1 306 ? 48.914 -37.012 -39.955 1.00 45.75 306 TRP A O 1
#

pLDDT: mean 77.87, std 14.47, range [33.66, 97.25]